Protein AF-A0A392MMA4-F1 (afdb_monomer_lite)

Secondary structure (DSSP, 8-state):
-GGGTT-STTT-GGGGGG-SSHHHHHHHHHS-HHHHHHHHHHHHHHHTT--SPP--SSS---SSS---SSSHHHHHHHHHH-TTT--THHHH---HHHHHHHHHHHHHHTT------HHHHHTT-HHHHHHHHHHHHHH---------HHHHHHHHHT---HHHHHHHHHHHHHHHHTT-SS--S-HHHHTTT-

Structure (mmCIF, N/CA/C/O backbone):
data_AF-A0A392MMA4-F1
#
_entry.id   AF-A0A392MMA4-F1
#
loop_
_atom_site.group_PDB
_atom_site.id
_atom_site.type_symbol
_atom_site.label_atom_id
_atom_site.label_alt_id
_atom_site.label_comp_id
_atom_site.label_asym_id
_atom_site.label_entity_id
_atom_site.label_seq_id
_atom_site.pdbx_PDB_ins_code
_atom_site.Cartn_x
_atom_site.Cartn_y
_atom_site.Cartn_z
_atom_site.occupancy
_atom_site.B_iso_or_equiv
_atom_site.auth_seq_id
_atom_site.auth_comp_id
_atom_site.auth_asym_id
_atom_site.auth_atom_id
_atom_site.pdbx_PDB_model_num
ATOM 1 N N . ILE A 1 1 ? -0.358 -12.329 -8.639 1.00 47.69 1 ILE A N 1
ATOM 2 C CA . ILE A 1 1 ? -1.658 -12.287 -7.923 1.00 47.69 1 ILE A CA 1
ATOM 3 C C . ILE A 1 1 ? -2.602 -11.418 -8.746 1.00 47.69 1 ILE A C 1
ATOM 5 O O . ILE A 1 1 ? -2.222 -10.300 -9.067 1.00 47.69 1 ILE A O 1
ATOM 9 N N . GLN A 1 2 ? -3.774 -11.929 -9.137 1.00 60.47 2 GLN A N 1
ATOM 10 C CA . GLN A 1 2 ? -4.718 -11.223 -10.022 1.00 60.47 2 GLN A CA 1
ATOM 11 C C . GLN A 1 2 ? -5.161 -9.859 -9.460 1.00 60.47 2 GLN A C 1
ATOM 13 O O . GLN A 1 2 ? -5.376 -8.941 -10.238 1.00 60.47 2 GLN A O 1
ATOM 18 N N . LEU A 1 3 ? -5.180 -9.695 -8.127 1.00 63.56 3 LEU A N 1
ATOM 19 C CA . LEU A 1 3 ? -5.559 -8.439 -7.467 1.00 63.56 3 LEU A CA 1
ATOM 20 C C . LEU A 1 3 ? -4.694 -7.224 -7.845 1.00 63.56 3 LEU A C 1
ATOM 22 O O . LEU A 1 3 ? -5.190 -6.104 -7.851 1.00 63.56 3 LEU A O 1
ATOM 26 N N . LEU A 1 4 ? -3.416 -7.431 -8.179 1.00 69.00 4 LEU A N 1
ATOM 27 C CA . LEU A 1 4 ? -2.498 -6.345 -8.545 1.00 69.00 4 LEU A CA 1
ATOM 28 C C . LEU A 1 4 ? -2.531 -6.016 -10.044 1.00 69.00 4 LEU A C 1
ATOM 30 O O . LEU A 1 4 ? -1.976 -5.008 -10.464 1.00 69.00 4 LEU A O 1
ATOM 34 N N . ALA A 1 5 ? -3.167 -6.859 -10.865 1.00 66.44 5 ALA A N 1
ATOM 35 C CA . ALA A 1 5 ? -3.203 -6.682 -12.318 1.00 66.44 5 ALA A CA 1
ATOM 36 C C . ALA A 1 5 ? -4.073 -5.493 -12.757 1.00 66.44 5 ALA A C 1
ATOM 38 O O . ALA A 1 5 ? -3.969 -5.038 -13.901 1.00 66.44 5 ALA A O 1
ATOM 39 N N . ASP A 1 6 ? -4.935 -5.016 -11.860 1.00 67.44 6 ASP A N 1
ATOM 40 C CA . ASP A 1 6 ? -5.814 -3.875 -12.092 1.00 67.44 6 ASP A CA 1
ATOM 41 C C . ASP A 1 6 ? -5.225 -2.559 -11.577 1.00 67.44 6 ASP A C 1
ATOM 43 O O . ASP A 1 6 ? -5.742 -1.493 -11.882 1.00 67.44 6 ASP A O 1
ATOM 47 N N . LEU A 1 7 ? -4.097 -2.618 -10.869 1.00 72.19 7 LEU A N 1
ATOM 48 C CA . LEU A 1 7 ? -3.490 -1.470 -10.216 1.00 72.19 7 LEU A CA 1
ATOM 49 C C . LEU A 1 7 ? -2.512 -0.763 -11.165 1.00 72.19 7 LEU A C 1
ATOM 51 O O . LEU A 1 7 ? -1.296 -0.920 -11.082 1.00 72.19 7 LEU A O 1
ATOM 55 N N . ASN A 1 8 ? -3.069 -0.038 -12.133 1.00 71.56 8 ASN A N 1
ATOM 56 C CA . ASN A 1 8 ? -2.343 0.819 -13.073 1.00 71.56 8 ASN A CA 1
ATOM 57 C C . ASN A 1 8 ? -3.248 1.953 -13.574 1.00 71.56 8 ASN A C 1
ATOM 59 O O . ASN A 1 8 ? -4.472 1.826 -13.542 1.00 71.56 8 ASN A O 1
ATOM 63 N N . LEU A 1 9 ? -2.654 3.031 -14.098 1.00 66.56 9 LEU A N 1
ATOM 64 C CA . LEU A 1 9 ? -3.410 4.193 -14.587 1.00 66.56 9 LEU A CA 1
ATOM 65 C C . LEU A 1 9 ? -4.413 3.854 -15.705 1.00 66.56 9 LEU A C 1
ATOM 67 O O . LEU A 1 9 ? -5.421 4.541 -15.832 1.00 66.56 9 LEU A O 1
ATOM 71 N N . LYS A 1 10 ? -4.175 2.793 -16.496 1.00 66.75 10 LYS A N 1
ATOM 72 C CA . LYS A 1 10 ? -5.083 2.389 -17.588 1.00 66.75 10 LYS A CA 1
ATOM 73 C C . LYS A 1 10 ? -6.418 1.858 -17.054 1.00 66.75 10 LYS A C 1
ATOM 75 O O . LYS A 1 10 ? -7.446 2.030 -17.699 1.00 66.75 10 LYS A O 1
ATOM 80 N N . LYS A 1 11 ? -6.407 1.184 -15.901 1.00 70.00 11 LYS A N 1
ATOM 81 C CA . LYS A 1 11 ? -7.598 0.567 -15.290 1.00 70.00 11 LYS A CA 1
ATOM 82 C C . LYS A 1 11 ? -8.146 1.349 -14.103 1.00 70.00 11 LYS A C 1
ATOM 84 O O . LYS A 1 11 ? -9.341 1.279 -13.840 1.00 70.00 11 LYS A O 1
ATOM 89 N N . THR A 1 12 ? -7.290 2.088 -13.408 1.00 71.50 12 THR A N 1
ATOM 90 C CA . THR A 1 12 ? -7.649 2.923 -12.261 1.00 71.50 12 THR A CA 1
ATOM 91 C C . THR A 1 12 ? -7.112 4.337 -12.488 1.00 71.50 12 THR A C 1
ATOM 93 O O . THR A 1 12 ? -6.079 4.706 -11.925 1.00 71.50 12 THR A O 1
ATOM 96 N N . PRO A 1 13 ? -7.783 5.146 -13.330 1.00 73.31 13 PRO A N 1
ATOM 97 C CA . PRO A 1 13 ? -7.340 6.506 -13.644 1.00 73.31 13 PRO A CA 1
ATOM 98 C C . PRO A 1 13 ? -7.329 7.422 -12.411 1.00 73.31 13 PRO A C 1
ATOM 100 O O . PRO A 1 13 ? -6.601 8.411 -12.387 1.00 73.31 13 PRO A O 1
ATOM 103 N N . GLU A 1 14 ? -8.068 7.070 -11.352 1.00 76.12 14 GLU A N 1
ATOM 104 C CA . GLU A 1 14 ? -8.089 7.819 -10.088 1.00 76.12 14 GLU A CA 1
ATOM 105 C C . GLU A 1 14 ? -6.712 7.900 -9.410 1.00 76.12 14 GLU A C 1
ATOM 107 O O . GLU A 1 14 ? -6.464 8.820 -8.632 1.00 76.12 14 GLU A O 1
ATOM 112 N N . LEU A 1 15 ? -5.794 6.982 -9.737 1.00 77.12 15 LEU A N 1
ATOM 113 C CA . LEU A 1 15 ? -4.409 6.994 -9.263 1.00 77.12 15 LEU A CA 1
ATOM 114 C C . LEU A 1 15 ? -3.653 8.283 -9.636 1.00 77.12 15 LEU A C 1
ATOM 116 O O . LEU A 1 15 ? -2.685 8.619 -8.958 1.00 77.12 15 LEU A O 1
ATOM 120 N N . LEU A 1 16 ? -4.102 9.038 -10.646 1.00 73.94 16 LEU A N 1
ATOM 121 C CA . LEU A 1 16 ? -3.555 10.363 -10.967 1.00 73.94 16 LEU A CA 1
ATOM 122 C C . LEU A 1 16 ? -3.710 11.366 -9.812 1.00 73.94 16 LEU A C 1
ATOM 124 O O . LEU A 1 16 ? -2.873 12.246 -9.664 1.00 73.94 16 LEU A O 1
ATOM 128 N N . GLY A 1 17 ? -4.712 11.196 -8.942 1.00 73.88 17 GLY A N 1
ATOM 129 C CA . GLY A 1 17 ? -4.878 12.026 -7.742 1.00 73.88 17 GLY A CA 1
ATOM 130 C C . GLY A 1 17 ? -3.786 11.825 -6.680 1.00 73.88 17 GLY A C 1
ATOM 131 O O . GLY A 1 17 ? -3.747 12.562 -5.698 1.00 73.88 17 GLY A O 1
ATOM 132 N N . LEU A 1 18 ? -2.903 10.834 -6.857 1.00 76.25 18 LEU A N 1
ATOM 133 C CA . LEU A 1 18 ? -1.730 10.611 -6.002 1.00 76.25 18 LEU A CA 1
ATOM 134 C C . LEU A 1 18 ? -0.529 11.483 -6.383 1.00 76.25 18 LEU A C 1
ATOM 136 O O . LEU A 1 18 ? 0.518 11.383 -5.738 1.00 76.25 18 LEU A O 1
ATOM 140 N N . VAL A 1 19 ? -0.641 12.255 -7.460 1.00 75.00 19 VAL A N 1
ATOM 141 C CA . VAL A 1 19 ? 0.468 12.955 -8.094 1.00 75.00 19 VAL A CA 1
ATOM 142 C C . VAL A 1 19 ? 0.184 14.455 -8.159 1.00 75.00 19 VAL A C 1
ATOM 144 O O . VAL A 1 19 ? -0.919 14.864 -8.510 1.00 75.00 19 VAL A O 1
ATOM 147 N N . GLU A 1 20 ? 1.190 15.266 -7.822 1.00 67.44 20 GLU A N 1
ATOM 148 C CA . GLU A 1 20 ? 1.105 16.732 -7.850 1.00 67.44 20 GLU A CA 1
ATOM 149 C C . GLU A 1 20 ? 1.598 17.316 -9.195 1.00 67.44 20 GLU A C 1
ATOM 151 O O . GLU A 1 20 ? 0.982 18.251 -9.705 1.00 67.44 20 GLU A O 1
ATOM 156 N N . ASP A 1 21 ? 2.624 16.715 -9.823 1.00 65.12 21 ASP A N 1
ATOM 157 C CA . ASP A 1 21 ? 3.283 17.227 -11.039 1.00 65.12 21 ASP A CA 1
ATOM 158 C C . ASP A 1 21 ? 3.405 16.193 -12.179 1.00 65.12 21 ASP A C 1
ATOM 160 O O . ASP A 1 21 ? 3.407 14.986 -11.966 1.00 65.12 21 ASP A O 1
ATOM 164 N N . ASP A 1 22 ? 3.601 16.652 -13.422 1.00 62.34 22 ASP A N 1
ATOM 165 C CA . ASP A 1 22 ? 3.640 15.772 -14.608 1.00 62.34 22 ASP A CA 1
ATOM 166 C C . ASP A 1 22 ? 4.813 14.762 -14.590 1.00 62.34 22 ASP A C 1
ATOM 168 O O . ASP A 1 22 ? 4.684 13.647 -15.094 1.00 62.34 22 ASP A O 1
ATOM 172 N N . LYS A 1 23 ? 5.941 15.102 -13.950 1.00 63.25 23 LYS A N 1
ATOM 173 C CA . LYS A 1 23 ? 7.087 14.181 -13.778 1.00 63.25 23 LYS A CA 1
ATOM 174 C C . LYS A 1 23 ? 6.767 13.000 -12.863 1.00 63.25 23 LYS A C 1
ATOM 176 O O . LYS A 1 23 ? 7.226 11.885 -13.094 1.00 63.25 23 LYS A O 1
ATOM 181 N N . ASP A 1 24 ? 5.948 13.241 -11.850 1.00 71.00 24 ASP A N 1
ATOM 182 C CA . ASP A 1 24 ? 5.535 12.230 -10.883 1.00 71.00 24 ASP A CA 1
ATOM 183 C C . ASP A 1 24 ? 4.521 11.247 -11.499 1.00 71.00 24 ASP A C 1
ATOM 185 O O . ASP A 1 24 ? 4.320 10.152 -10.962 1.00 71.00 24 ASP A O 1
ATOM 189 N N . VAL A 1 25 ? 3.887 11.617 -12.624 1.00 69.38 25 VAL A N 1
ATOM 190 C CA . VAL A 1 25 ? 2.989 10.742 -13.393 1.00 69.38 25 VAL A CA 1
ATOM 191 C C . VAL A 1 25 ? 3.800 9.721 -14.186 1.00 69.38 25 VAL A C 1
ATOM 193 O O . VAL A 1 25 ? 3.478 8.535 -14.147 1.00 69.38 25 VAL A O 1
ATOM 196 N N . GLU A 1 26 ? 4.869 10.150 -14.866 1.00 68.69 26 GLU A N 1
ATOM 197 C CA . GLU A 1 26 ? 5.781 9.239 -15.578 1.00 68.69 26 GLU A CA 1
ATOM 198 C C . GLU A 1 26 ? 6.429 8.238 -14.613 1.00 68.69 26 GLU A C 1
ATOM 200 O O . GLU A 1 26 ? 6.487 7.038 -14.897 1.00 68.69 26 GLU A O 1
ATOM 205 N N . GLU A 1 27 ? 6.831 8.707 -13.428 1.00 74.69 27 GLU A N 1
ATOM 206 C CA . GLU A 1 27 ? 7.308 7.833 -12.357 1.00 74.69 27 GLU A CA 1
ATOM 207 C C . GLU A 1 27 ? 6.214 6.846 -11.922 1.00 74.69 27 GLU A C 1
ATOM 209 O O . GLU A 1 27 ? 6.456 5.646 -11.844 1.00 74.69 27 GLU A O 1
ATOM 214 N N . LEU A 1 28 ? 4.976 7.305 -11.706 1.00 75.94 28 LEU A N 1
ATOM 215 C CA . LEU A 1 28 ? 3.871 6.428 -11.302 1.00 75.94 28 LEU A CA 1
ATOM 216 C C . LEU A 1 28 ? 3.591 5.305 -12.317 1.00 75.94 28 LEU A C 1
ATOM 218 O O . LEU A 1 28 ? 3.216 4.206 -11.910 1.00 75.94 28 LEU A O 1
ATOM 222 N N . ILE A 1 29 ? 3.769 5.564 -13.617 1.00 71.06 29 ILE A N 1
ATOM 223 C CA . ILE A 1 29 ? 3.556 4.579 -14.692 1.00 71.06 29 ILE A CA 1
ATOM 224 C C . ILE A 1 29 ? 4.647 3.506 -14.708 1.00 71.06 29 ILE A C 1
ATOM 226 O O . ILE A 1 29 ? 4.358 2.353 -15.033 1.00 71.06 29 ILE A O 1
ATOM 230 N N . SER A 1 30 ? 5.891 3.869 -14.396 1.00 75.38 30 SER A N 1
ATOM 231 C CA . SER A 1 30 ? 7.015 2.925 -14.383 1.00 75.38 30 SER A CA 1
ATOM 232 C C . SER A 1 30 ? 7.082 2.095 -13.097 1.00 75.38 30 SER A C 1
ATOM 234 O O . SER A 1 30 ? 7.725 1.041 -13.072 1.00 75.38 30 SER A O 1
ATOM 236 N N . LEU A 1 31 ? 6.384 2.518 -12.036 1.00 79.06 31 LEU A N 1
ATOM 237 C CA . LEU A 1 31 ? 6.374 1.810 -10.763 1.00 79.06 31 LEU A CA 1
ATOM 238 C C . LEU A 1 31 ? 5.687 0.430 -10.846 1.00 79.06 31 LEU A C 1
ATOM 240 O O . LEU A 1 31 ? 4.576 0.296 -11.367 1.00 79.06 31 LEU A O 1
ATOM 244 N N . PRO A 1 32 ? 6.288 -0.601 -10.225 1.00 81.00 32 PRO A N 1
ATOM 245 C CA . PRO A 1 32 ? 5.627 -1.876 -9.979 1.00 81.00 32 PRO A CA 1
ATOM 246 C C . PRO A 1 32 ? 4.316 -1.726 -9.179 1.00 81.00 32 PRO A C 1
ATOM 248 O O . PRO A 1 32 ? 4.216 -0.837 -8.325 1.00 81.00 32 PRO A O 1
ATOM 251 N N . PRO A 1 33 ? 3.322 -2.620 -9.360 1.00 80.94 33 PRO A N 1
ATOM 252 C CA . PRO A 1 33 ? 2.023 -2.516 -8.686 1.00 80.94 33 PRO A CA 1
ATOM 253 C C . PRO A 1 33 ? 2.088 -2.451 -7.152 1.00 80.94 33 PRO A C 1
ATOM 255 O O . PRO A 1 33 ? 1.298 -1.752 -6.521 1.00 80.94 33 PRO A O 1
ATOM 258 N N . ASP A 1 34 ? 3.033 -3.151 -6.525 1.00 80.62 34 ASP A N 1
ATOM 259 C CA . ASP A 1 34 ? 3.261 -3.072 -5.080 1.00 80.62 34 ASP A CA 1
ATOM 260 C C . ASP A 1 34 ? 3.739 -1.674 -4.658 1.00 80.62 34 ASP A C 1
ATOM 262 O O . ASP A 1 34 ? 3.297 -1.152 -3.637 1.00 80.62 34 ASP A O 1
ATOM 266 N N . LYS A 1 35 ? 4.581 -1.019 -5.464 1.00 82.94 35 LYS A N 1
ATOM 267 C CA . LYS A 1 35 ? 5.074 0.340 -5.196 1.00 82.94 35 LYS A CA 1
ATOM 268 C C . LYS A 1 35 ? 3.994 1.395 -5.390 1.00 82.94 35 LYS A C 1
ATOM 270 O O . LYS A 1 35 ? 3.901 2.316 -4.578 1.00 82.94 35 LYS A O 1
ATOM 275 N N . VAL A 1 36 ? 3.137 1.235 -6.394 1.00 84.44 36 VAL A N 1
ATOM 276 C CA . VAL A 1 36 ? 1.969 2.109 -6.576 1.00 84.44 36 VAL A CA 1
ATOM 277 C C . VAL A 1 36 ? 1.021 1.988 -5.378 1.00 84.44 36 VAL A C 1
ATOM 279 O O . VAL A 1 36 ? 0.573 3.000 -4.838 1.00 84.44 36 VAL A O 1
ATOM 282 N N . LEU A 1 37 ? 0.788 0.769 -4.882 1.00 84.38 37 LEU A N 1
ATOM 283 C CA . LEU A 1 37 ? -0.028 0.538 -3.690 1.00 84.38 37 LEU A CA 1
ATOM 284 C C . LEU A 1 37 ? 0.598 1.149 -2.420 1.00 84.38 37 LEU A C 1
ATOM 286 O O . LEU A 1 37 ? -0.122 1.704 -1.590 1.00 84.38 37 LEU A O 1
ATOM 290 N N . LEU A 1 38 ? 1.930 1.117 -2.281 1.00 84.56 38 LEU A N 1
ATOM 291 C CA . LEU A 1 38 ? 2.639 1.824 -1.204 1.00 84.56 38 LEU A CA 1
ATOM 292 C C . LEU A 1 38 ? 2.450 3.345 -1.305 1.00 84.56 38 LEU A C 1
ATOM 294 O O . LEU A 1 38 ? 2.206 3.994 -0.286 1.00 84.56 38 LEU A O 1
ATOM 298 N N . LYS A 1 39 ? 2.540 3.929 -2.508 1.00 84.44 39 LYS A N 1
ATOM 299 C CA . LYS A 1 39 ? 2.320 5.372 -2.726 1.00 84.44 39 LYS A CA 1
ATOM 300 C C . LYS A 1 39 ? 0.885 5.764 -2.355 1.00 84.44 39 LYS A C 1
ATOM 302 O O . LYS A 1 39 ? 0.692 6.723 -1.610 1.00 84.44 39 LYS A O 1
ATOM 307 N N . TRP A 1 40 ? -0.097 4.958 -2.760 1.00 87.69 40 TRP A N 1
ATOM 308 C CA . TRP A 1 40 ? -1.501 5.121 -2.372 1.00 87.69 40 TRP A CA 1
ATOM 309 C C . TRP A 1 40 ? -1.722 5.050 -0.855 1.00 87.69 40 TRP A C 1
ATOM 311 O O . TRP A 1 40 ? -2.372 5.922 -0.277 1.00 87.69 40 TRP A O 1
ATOM 321 N N . MET A 1 41 ? -1.162 4.039 -0.189 1.00 86.06 41 MET A N 1
ATOM 322 C CA . MET A 1 41 ? -1.316 3.876 1.257 1.00 86.06 41 MET A CA 1
ATOM 323 C C . MET A 1 41 ? -0.728 5.077 2.006 1.00 86.06 41 MET A C 1
ATOM 325 O O . MET A 1 41 ? -1.382 5.643 2.880 1.00 86.06 41 MET A O 1
ATOM 329 N N . ASN A 1 42 ? 0.474 5.521 1.627 1.00 84.88 42 ASN A N 1
ATOM 330 C CA . ASN A 1 42 ? 1.117 6.689 2.233 1.00 84.88 42 ASN A CA 1
ATOM 331 C C . ASN A 1 42 ? 0.341 7.992 2.011 1.00 84.88 42 ASN A C 1
ATOM 333 O O . ASN A 1 42 ? 0.320 8.833 2.908 1.00 84.88 42 ASN A O 1
ATOM 337 N N . TYR A 1 43 ? -0.305 8.162 0.856 1.00 86.38 43 TYR A N 1
ATOM 338 C CA . TYR A 1 43 ? -1.142 9.330 0.579 1.00 86.38 43 TYR A CA 1
ATOM 339 C C . TYR A 1 43 ? -2.260 9.482 1.623 1.00 86.38 43 TYR A C 1
ATOM 341 O O . TYR A 1 43 ? -2.408 10.543 2.236 1.00 86.38 43 TYR A O 1
ATOM 349 N N . HIS A 1 44 ? -2.995 8.400 1.899 1.00 84.25 44 HIS A N 1
ATOM 350 C CA . HIS A 1 44 ? -4.071 8.415 2.897 1.00 84.25 44 HIS A CA 1
ATOM 351 C C . HIS A 1 44 ? -3.553 8.501 4.329 1.00 84.25 44 HIS A C 1
ATOM 353 O O . HIS A 1 44 ? -4.128 9.220 5.142 1.00 84.25 44 HIS A O 1
ATOM 359 N N . LEU A 1 45 ? -2.441 7.833 4.635 1.00 83.62 45 LEU A N 1
ATOM 360 C CA . LEU A 1 45 ? -1.802 7.918 5.949 1.00 83.62 45 LEU A CA 1
ATOM 361 C C . LEU A 1 45 ? -1.351 9.344 6.279 1.00 83.62 45 LEU A C 1
ATOM 363 O O . LEU A 1 45 ? -1.653 9.844 7.362 1.00 83.62 45 LEU A O 1
ATOM 367 N N . LYS A 1 46 ? -0.717 10.038 5.327 1.00 84.19 46 LYS A N 1
ATOM 368 C CA . LYS A 1 46 ? -0.322 11.444 5.481 1.00 84.19 46 LYS A CA 1
ATOM 369 C C . LYS A 1 46 ? -1.542 12.337 5.719 1.00 84.19 46 LYS A C 1
ATOM 371 O O . LYS A 1 46 ? -1.511 13.196 6.597 1.00 84.19 46 LYS A O 1
ATOM 376 N N . LYS A 1 47 ? -2.641 12.101 4.992 1.00 82.12 47 LYS A N 1
ATOM 377 C CA . LYS A 1 47 ? -3.916 12.815 5.180 1.00 82.12 47 LYS A CA 1
ATOM 378 C C . LYS A 1 47 ? -4.549 12.544 6.552 1.00 82.12 47 LYS A C 1
ATOM 380 O O . LYS A 1 47 ? -5.186 13.433 7.109 1.00 82.12 47 LYS A O 1
ATOM 385 N N . ALA A 1 48 ? -4.346 11.350 7.103 1.00 80.50 48 ALA A N 1
ATOM 386 C CA . ALA A 1 48 ? -4.802 10.956 8.435 1.00 80.50 48 ALA A CA 1
ATOM 387 C C . ALA A 1 48 ? -3.902 11.461 9.580 1.00 80.50 48 ALA A C 1
ATOM 389 O O . ALA A 1 48 ? -4.190 11.184 10.742 1.00 80.50 48 ALA A O 1
ATOM 390 N N . GLY A 1 49 ? -2.815 12.182 9.271 1.00 78.19 49 GLY A N 1
ATOM 391 C CA . GLY A 1 49 ? -1.861 12.682 10.265 1.00 78.19 49 GLY A CA 1
ATOM 392 C C . GLY A 1 49 ? -0.855 11.636 10.751 1.00 78.19 49 GLY A C 1
ATOM 393 O O . GLY A 1 49 ? -0.238 11.825 11.795 1.00 78.19 49 GLY A O 1
ATOM 394 N N . TYR A 1 50 ? -0.678 10.533 10.020 1.00 78.19 50 TYR A N 1
ATOM 395 C CA . TYR A 1 50 ? 0.327 9.526 10.345 1.00 78.19 50 TYR A CA 1
ATOM 396 C C . TYR A 1 50 ? 1.720 10.013 9.920 1.00 78.19 50 TYR A C 1
ATOM 398 O O . TYR A 1 50 ? 1.980 10.238 8.739 1.00 78.19 50 TYR A O 1
ATOM 406 N N . GLU A 1 51 ? 2.621 10.183 10.888 1.00 72.94 51 GLU A N 1
ATOM 407 C CA . GLU A 1 51 ? 3.947 10.778 10.658 1.00 72.94 51 GLU A CA 1
ATOM 408 C C . GLU A 1 51 ? 4.958 9.810 10.020 1.00 72.94 51 GLU A C 1
ATOM 410 O O . GLU A 1 51 ? 5.958 10.242 9.447 1.00 72.94 51 GLU A O 1
ATOM 415 N N . LYS A 1 52 ? 4.727 8.494 10.121 1.00 75.88 52 LYS A N 1
ATOM 416 C CA . LYS A 1 52 ? 5.672 7.477 9.637 1.00 75.88 52 LYS A CA 1
ATOM 417 C C . LYS A 1 52 ? 5.379 7.108 8.185 1.00 75.88 52 LYS A C 1
ATOM 419 O O . LYS A 1 52 ? 4.228 6.960 7.787 1.00 75.88 52 LYS A O 1
ATOM 424 N N . GLN A 1 53 ? 6.435 6.873 7.410 1.00 73.62 53 GLN A N 1
ATOM 425 C CA . GLN A 1 53 ? 6.308 6.435 6.024 1.00 73.62 53 GLN A CA 1
ATOM 426 C C . GLN A 1 53 ? 6.377 4.910 5.900 1.00 73.62 53 GLN A C 1
ATOM 428 O O . GLN A 1 53 ? 7.272 4.250 6.432 1.00 73.62 53 GLN A O 1
ATOM 433 N N . VAL A 1 54 ? 5.446 4.363 5.129 1.00 74.25 54 VAL A N 1
ATOM 434 C CA . VAL A 1 54 ? 5.368 2.958 4.738 1.00 74.25 54 VAL A CA 1
ATOM 435 C C . VAL A 1 54 ? 6.274 2.698 3.536 1.00 74.25 54 VAL A C 1
ATOM 437 O O . VAL A 1 54 ? 6.041 3.240 2.459 1.00 74.25 54 VAL A O 1
ATOM 440 N N . THR A 1 55 ? 7.298 1.854 3.681 1.00 76.81 55 THR A N 1
ATOM 441 C CA . THR A 1 55 ? 8.269 1.589 2.595 1.00 76.81 55 THR A CA 1
ATOM 442 C C . THR A 1 55 ? 8.188 0.177 2.012 1.00 76.81 55 THR A C 1
ATOM 444 O O . THR A 1 55 ? 8.726 -0.076 0.930 1.00 76.81 55 THR A O 1
ATOM 447 N N . ASN A 1 56 ? 7.519 -0.751 2.701 1.00 72.88 56 ASN A N 1
ATOM 448 C CA . ASN A 1 56 ? 7.355 -2.143 2.284 1.00 72.88 56 ASN A CA 1
ATOM 449 C C . ASN A 1 56 ? 6.178 -2.814 3.023 1.00 72.88 56 ASN A C 1
ATOM 451 O O . ASN A 1 56 ? 5.680 -2.279 4.008 1.00 72.88 56 ASN A O 1
ATOM 455 N N . PHE A 1 57 ? 5.753 -3.989 2.545 1.00 69.94 57 PHE A N 1
ATOM 456 C CA . PHE A 1 57 ? 4.682 -4.798 3.155 1.00 69.94 57 PHE A CA 1
ATOM 457 C C . PHE A 1 57 ? 5.204 -5.950 4.030 1.00 69.94 57 PHE A C 1
ATOM 459 O O . PHE A 1 57 ? 4.433 -6.818 4.435 1.00 69.94 57 PHE A O 1
ATOM 466 N N . SER A 1 58 ? 6.512 -5.992 4.288 1.00 65.56 58 SER A N 1
ATOM 467 C CA . SER A 1 58 ? 7.212 -7.088 4.964 1.00 65.56 58 SER A CA 1
ATOM 468 C C . SER A 1 58 ? 7.688 -6.711 6.366 1.00 65.56 58 SER A C 1
ATOM 470 O O . SER A 1 58 ? 7.797 -5.540 6.714 1.00 65.56 58 SER A O 1
ATOM 472 N N . SER A 1 59 ? 8.075 -7.708 7.160 1.00 52.94 59 SER A N 1
ATOM 473 C CA . SER A 1 59 ? 8.802 -7.494 8.417 1.00 52.94 59 SER A CA 1
ATOM 474 C C . SER A 1 59 ? 10.263 -7.049 8.239 1.00 52.94 59 SER A C 1
ATOM 476 O O . SER A 1 59 ? 10.959 -6.872 9.237 1.00 52.94 59 SER A O 1
ATOM 478 N N . ASP A 1 60 ? 10.768 -6.920 7.005 1.00 39.12 60 ASP A N 1
ATOM 479 C CA . ASP A 1 60 ? 12.212 -6.841 6.715 1.00 39.12 60 ASP A CA 1
ATOM 480 C C . ASP A 1 60 ? 12.876 -5.507 7.109 1.00 39.12 60 ASP A C 1
ATOM 482 O O . ASP A 1 60 ? 14.077 -5.314 6.940 1.00 39.12 60 ASP A O 1
ATOM 486 N N . VAL A 1 61 ? 12.127 -4.612 7.761 1.00 38.59 61 VAL A N 1
ATOM 487 C CA . VAL A 1 61 ? 12.665 -3.479 8.529 1.00 38.59 61 VAL A CA 1
ATOM 488 C C . VAL A 1 61 ? 12.519 -3.764 10.027 1.00 38.59 61 VAL A C 1
ATOM 490 O O . VAL A 1 61 ? 11.963 -2.985 10.790 1.00 38.59 61 VAL A O 1
ATOM 493 N N . LYS A 1 62 ? 13.080 -4.889 10.488 1.00 35.31 62 LYS A N 1
ATOM 494 C CA . LYS A 1 62 ? 13.446 -5.078 11.909 1.00 35.31 62 LYS A CA 1
ATOM 495 C C . LYS A 1 62 ? 14.712 -4.306 12.302 1.00 35.31 62 LYS A C 1
ATOM 497 O O . LYS A 1 62 ? 15.240 -4.483 13.398 1.00 35.31 62 LYS A O 1
ATOM 502 N N . VAL A 1 63 ? 15.208 -3.427 11.432 1.00 35.53 63 VAL A N 1
ATOM 503 C CA . VAL A 1 63 ? 16.355 -2.569 11.715 1.00 35.53 63 VAL A CA 1
ATOM 504 C C . VAL A 1 63 ? 15.841 -1.184 12.097 1.00 35.53 63 VAL A C 1
ATOM 506 O O . VAL A 1 63 ? 15.589 -0.346 11.241 1.00 35.53 63 VAL A O 1
ATOM 509 N N . ARG A 1 64 ? 15.747 -0.983 13.417 1.00 35.72 64 ARG A N 1
ATOM 510 C CA . ARG A 1 64 ? 15.521 0.280 14.145 1.00 35.72 64 ARG A CA 1
ATOM 511 C C . ARG A 1 64 ? 14.082 0.819 14.147 1.00 35.72 64 ARG A C 1
ATOM 513 O O . ARG A 1 64 ? 13.656 1.518 13.245 1.00 35.72 64 ARG A O 1
ATOM 520 N N . GLU A 1 65 ? 13.385 0.531 15.250 1.00 36.38 65 GLU A N 1
ATOM 521 C CA . GLU A 1 65 ? 12.339 1.364 15.889 1.00 36.38 65 GLU A CA 1
ATOM 522 C C . GLU A 1 65 ? 11.090 1.784 15.090 1.00 36.38 65 GLU A C 1
ATOM 524 O O . GLU A 1 65 ? 10.292 2.580 15.584 1.00 36.38 65 GLU A O 1
ATOM 529 N N . ILE A 1 66 ? 10.834 1.234 13.904 1.00 39.50 66 ILE A N 1
ATOM 530 C CA . ILE A 1 66 ? 9.659 1.624 13.113 1.00 39.50 66 ILE A CA 1
ATOM 531 C C . ILE A 1 66 ? 8.569 0.552 13.241 1.00 39.50 66 ILE A C 1
ATOM 533 O O . ILE A 1 66 ? 8.629 -0.514 12.636 1.00 39.50 66 ILE A O 1
ATOM 537 N N . LEU A 1 67 ? 7.584 0.875 14.087 1.00 43.50 67 LEU A N 1
ATOM 538 C CA . LEU A 1 67 ? 6.352 0.150 14.446 1.00 43.50 67 LEU A CA 1
ATOM 539 C C . LEU A 1 67 ? 5.440 -0.146 13.237 1.00 43.50 67 LEU A C 1
ATOM 541 O O . LEU A 1 67 ? 4.322 0.358 13.141 1.00 43.50 67 LEU A O 1
ATOM 545 N N . PHE A 1 68 ? 5.920 -0.943 12.288 1.00 48.38 68 PHE A N 1
ATOM 546 C CA . PHE A 1 68 ? 5.156 -1.302 11.097 1.00 48.38 68 PHE A CA 1
ATOM 547 C C . PHE A 1 68 ? 4.109 -2.403 11.351 1.00 48.38 68 PHE A C 1
ATOM 549 O O . PHE A 1 68 ? 3.185 -2.578 10.565 1.00 48.38 68 PHE A O 1
ATOM 556 N N . LEU A 1 69 ? 4.230 -3.144 12.457 1.00 53.56 69 LEU A N 1
ATOM 557 C CA . LEU A 1 69 ? 3.566 -4.444 12.621 1.00 53.56 69 LEU A CA 1
ATOM 558 C C . LEU A 1 69 ? 2.436 -4.472 13.650 1.00 53.56 69 LEU A C 1
ATOM 560 O O . LEU A 1 69 ? 1.822 -5.513 13.857 1.00 53.56 69 LEU A O 1
ATOM 564 N N . ASP A 1 70 ? 2.093 -3.333 14.246 1.00 58.47 70 ASP A N 1
ATOM 565 C CA . ASP A 1 70 ? 1.110 -3.333 15.329 1.00 58.47 70 ASP A CA 1
ATOM 566 C C . ASP A 1 70 ? -0.324 -3.073 14.849 1.00 58.47 70 ASP A C 1
ATOM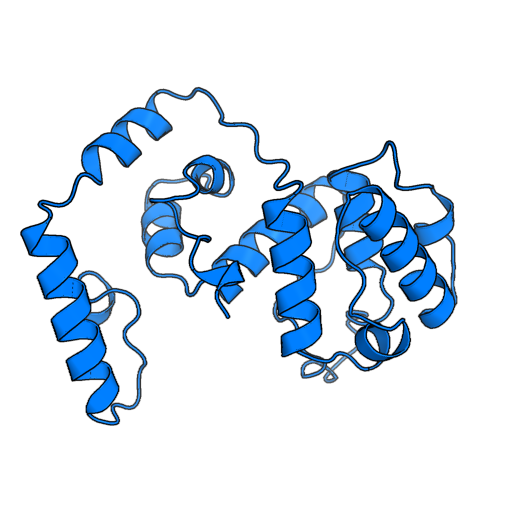 568 O O . ASP A 1 70 ? -1.188 -2.715 15.644 1.00 58.47 70 ASP A O 1
ATOM 572 N N . GLY A 1 71 ? -0.592 -3.137 13.542 1.00 64.75 71 GLY A N 1
ATOM 573 C CA . GLY A 1 71 ? -1.898 -2.772 12.981 1.00 64.75 71 GLY A CA 1
ATOM 574 C C . GLY A 1 71 ? -2.223 -1.272 13.040 1.00 64.75 71 GLY A C 1
ATOM 575 O O . GLY A 1 71 ? -3.312 -0.873 12.642 1.00 64.75 71 GLY A O 1
ATOM 576 N N . GLU A 1 72 ? -1.291 -0.427 13.503 1.00 77.19 72 GLU A N 1
ATOM 577 C CA . GLU A 1 72 ? -1.482 1.026 13.631 1.00 77.19 72 GLU A CA 1
ATOM 578 C C . GLU A 1 72 ? -1.731 1.670 12.261 1.00 77.19 72 GLU A C 1
ATOM 580 O O . GLU A 1 72 ? -2.742 2.337 12.064 1.00 77.19 72 GLU A O 1
ATOM 585 N N . ALA A 1 73 ? -0.864 1.397 11.280 1.00 79.31 73 ALA A N 1
ATOM 586 C CA . ALA A 1 73 ? -1.019 1.922 9.925 1.00 79.31 73 ALA A CA 1
ATOM 587 C C . ALA A 1 73 ? -2.348 1.481 9.282 1.00 79.31 73 ALA A C 1
ATOM 589 O O . ALA A 1 73 ? -3.010 2.278 8.625 1.00 79.31 73 ALA A O 1
ATOM 590 N N . TYR A 1 74 ? -2.792 0.242 9.518 1.00 82.25 74 TYR A N 1
ATOM 591 C CA . TYR A 1 74 ? -4.096 -0.212 9.033 1.00 82.25 74 TYR A CA 1
ATOM 592 C C . TYR A 1 74 ? -5.261 0.512 9.712 1.00 82.25 74 TYR A C 1
ATOM 594 O O . TYR A 1 74 ? -6.216 0.879 9.034 1.00 82.25 74 TYR A O 1
ATOM 602 N N . ALA A 1 75 ? -5.178 0.767 11.019 1.00 83.19 75 ALA A N 1
ATOM 603 C CA . ALA A 1 75 ? -6.197 1.523 11.740 1.00 83.19 75 ALA A CA 1
ATOM 604 C C . ALA A 1 75 ? -6.302 2.972 11.227 1.00 83.19 75 ALA A C 1
ATOM 606 O O . ALA A 1 75 ? -7.411 3.454 10.988 1.00 83.19 75 ALA A O 1
ATOM 607 N N . TYR A 1 76 ? -5.170 3.645 10.976 1.00 83.88 76 TYR A N 1
ATOM 608 C CA . TYR A 1 76 ? -5.156 4.976 10.351 1.00 83.88 76 TYR A CA 1
ATOM 609 C C . TYR A 1 76 ? -5.714 4.946 8.926 1.00 83.88 76 TYR A C 1
ATOM 611 O O . TYR A 1 76 ? -6.541 5.787 8.577 1.00 83.88 76 TYR A O 1
ATOM 619 N N . LEU A 1 77 ? -5.317 3.961 8.115 1.00 84.62 77 LEU A N 1
ATOM 620 C CA . LEU A 1 77 ? -5.813 3.800 6.748 1.00 84.62 77 LEU A CA 1
ATOM 621 C C . LEU A 1 77 ? -7.336 3.603 6.727 1.00 84.62 77 LEU A C 1
ATOM 623 O O . LEU A 1 77 ? -8.039 4.305 6.005 1.00 84.62 77 LEU A O 1
ATOM 627 N N . LEU A 1 78 ? -7.865 2.701 7.555 1.00 84.44 78 LEU A N 1
ATOM 628 C CA . LEU A 1 78 ? -9.307 2.469 7.663 1.00 84.44 78 LEU A CA 1
ATOM 629 C C . LEU A 1 78 ? -10.040 3.689 8.230 1.00 84.44 78 LEU A C 1
ATOM 631 O O . LEU A 1 78 ? -11.134 3.999 7.772 1.00 84.44 78 LEU A O 1
ATOM 635 N N . SER A 1 79 ? -9.438 4.425 9.170 1.00 85.75 79 SER A N 1
ATOM 636 C CA . SER A 1 79 ? -9.995 5.692 9.663 1.00 85.75 79 SER A CA 1
ATOM 637 C C . SER A 1 79 ? -10.052 6.777 8.588 1.00 85.75 79 SER A C 1
ATOM 639 O O . SER A 1 79 ? -10.964 7.601 8.619 1.00 85.75 79 SER A O 1
ATOM 641 N N . ALA A 1 80 ? -9.101 6.795 7.653 1.00 84.56 80 ALA A N 1
ATOM 642 C CA . ALA A 1 80 ? -9.084 7.741 6.541 1.00 84.56 80 ALA A CA 1
ATOM 643 C C . ALA A 1 80 ? -10.110 7.382 5.458 1.00 84.56 80 ALA A C 1
ATOM 645 O O . ALA A 1 80 ? -10.764 8.264 4.904 1.00 84.56 80 ALA A O 1
ATOM 646 N N . LEU A 1 81 ? -10.236 6.088 5.152 1.00 84.31 81 LEU A N 1
ATOM 647 C CA . LEU A 1 81 ? -11.063 5.583 4.054 1.00 84.31 81 LEU A CA 1
ATOM 648 C C . LEU A 1 81 ? -12.529 5.378 4.439 1.00 84.31 81 LEU A C 1
ATOM 650 O O . LEU A 1 81 ? -13.412 5.525 3.593 1.00 84.31 81 LEU A O 1
ATOM 654 N N . ALA A 1 82 ? -12.778 4.985 5.686 1.00 82.75 82 ALA A N 1
ATOM 655 C CA . ALA A 1 82 ? -14.100 4.627 6.170 1.00 82.75 82 ALA A CA 1
ATOM 656 C C . ALA A 1 82 ? -14.258 4.960 7.670 1.00 82.75 82 ALA A C 1
ATOM 658 O O . ALA A 1 82 ? -14.345 4.060 8.518 1.00 82.75 82 ALA A O 1
ATOM 659 N N . PRO A 1 83 ? -14.305 6.257 8.031 1.00 80.25 83 PRO A N 1
ATOM 660 C CA . PRO A 1 83 ? -14.533 6.686 9.412 1.00 80.25 83 PRO A CA 1
ATOM 661 C C . PRO A 1 83 ? -15.867 6.173 9.985 1.00 80.25 83 PRO A C 1
ATOM 663 O O . PRO A 1 83 ? -16.027 6.113 11.200 1.00 80.25 83 PRO A O 1
ATOM 666 N N . GLU A 1 84 ? -16.819 5.764 9.139 1.00 80.50 84 GLU A N 1
ATOM 667 C CA . GLU A 1 84 ? -18.094 5.170 9.548 1.00 80.50 84 GLU A CA 1
ATOM 668 C C . GLU A 1 84 ? -17.956 3.776 10.183 1.00 80.50 84 GLU A C 1
ATOM 670 O O . GLU A 1 84 ? -18.760 3.409 11.042 1.00 80.50 84 GLU A O 1
ATOM 675 N N . VAL A 1 85 ? -16.944 2.995 9.784 1.00 75.50 85 VAL A N 1
ATOM 676 C CA . VAL A 1 85 ? -16.662 1.668 10.367 1.00 75.50 85 VAL A CA 1
ATOM 677 C C . VAL A 1 85 ? -15.496 1.708 11.350 1.00 75.50 85 VAL A C 1
ATOM 679 O O . VAL A 1 85 ? -15.415 0.854 12.240 1.00 75.50 85 VAL A O 1
ATOM 682 N N . SER A 1 86 ? -14.603 2.688 11.197 1.00 66.75 86 SER A N 1
ATOM 683 C CA . SER A 1 86 ? -13.400 2.826 12.004 1.00 66.75 86 SER A CA 1
ATOM 684 C C . SER A 1 86 ? -13.714 3.541 13.320 1.00 66.75 86 SER A C 1
ATOM 686 O O . SER A 1 86 ? -13.796 4.762 13.401 1.00 66.75 86 SER A O 1
ATOM 688 N N . GLY A 1 87 ? -13.946 2.765 14.379 1.00 62.72 87 GLY A N 1
ATOM 689 C CA . GLY A 1 87 ? -14.122 3.309 15.726 1.00 62.72 87 GLY A CA 1
ATOM 690 C C . GLY A 1 87 ? -12.792 3.788 16.337 1.00 62.72 87 GLY A C 1
ATOM 691 O O . GLY A 1 87 ? -11.758 3.156 16.099 1.00 62.72 87 GLY A O 1
ATOM 692 N N . PRO A 1 88 ? -12.798 4.823 17.207 1.00 62.31 88 PRO A N 1
ATOM 693 C CA . PRO A 1 88 ? -11.589 5.352 17.864 1.00 62.31 88 PRO A CA 1
ATOM 694 C C . PRO A 1 88 ? -10.857 4.315 18.730 1.00 62.31 88 PRO A C 1
ATOM 696 O O . PRO A 1 88 ? -9.692 4.490 19.082 1.00 62.31 88 PRO A O 1
ATOM 699 N N . SER A 1 89 ? -11.529 3.212 19.058 1.00 64.69 89 SER A N 1
ATOM 700 C CA . SER A 1 89 ? -10.994 2.127 19.867 1.00 64.69 89 SER A CA 1
ATOM 701 C C . SER A 1 89 ? -9.761 1.462 19.242 1.00 64.69 89 SER A C 1
ATOM 703 O O . SER A 1 89 ? -8.835 1.163 19.981 1.00 64.69 89 SER A O 1
ATOM 705 N N . ALA A 1 90 ? -9.680 1.297 17.913 1.00 67.25 90 ALA A N 1
ATOM 706 C CA . ALA A 1 90 ? -8.534 0.614 17.289 1.00 67.25 90 ALA A CA 1
ATOM 707 C C . ALA A 1 90 ? -7.216 1.403 17.433 1.00 67.25 90 ALA A C 1
ATOM 709 O O . ALA A 1 90 ? -6.158 0.811 17.626 1.00 67.25 90 ALA A O 1
ATOM 710 N N . LEU A 1 91 ? -7.281 2.739 17.401 1.00 70.56 91 LEU A N 1
ATOM 711 C CA . LEU A 1 91 ? -6.120 3.615 17.606 1.00 70.56 91 LEU A CA 1
ATOM 712 C C . LEU A 1 91 ? -5.704 3.705 19.084 1.00 70.56 91 LEU A C 1
ATOM 714 O O . LEU A 1 91 ? -4.538 3.947 19.385 1.00 70.56 91 LEU A O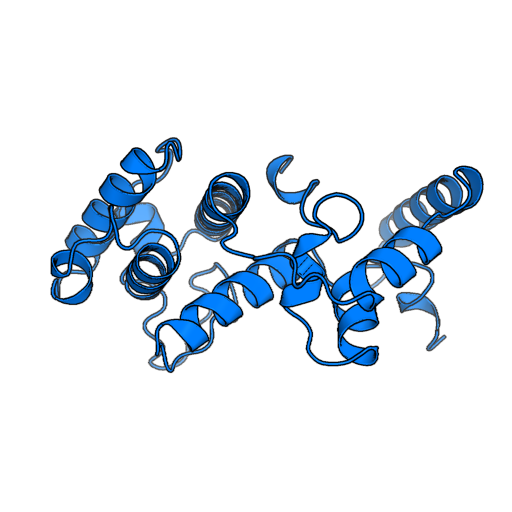 1
ATOM 718 N N . ALA A 1 92 ? -6.644 3.499 20.010 1.00 74.06 92 ALA A N 1
ATOM 719 C CA . ALA A 1 92 ? -6.392 3.546 21.450 1.00 74.06 92 ALA A CA 1
ATOM 720 C C . ALA A 1 92 ? -5.869 2.215 22.028 1.00 74.06 92 ALA A C 1
ATOM 722 O O . ALA A 1 92 ? -5.257 2.207 23.101 1.00 74.06 92 ALA A O 1
ATOM 723 N N . THR A 1 93 ? -6.104 1.091 21.342 1.00 78.00 93 THR A N 1
ATOM 724 C CA . THR A 1 93 ? -5.664 -0.242 21.774 1.00 78.00 93 THR A CA 1
ATOM 725 C C . THR A 1 93 ? -4.144 -0.335 21.774 1.00 78.00 93 THR A C 1
ATOM 727 O O . THR A 1 93 ? -3.506 -0.076 20.757 1.00 78.00 93 THR A O 1
ATOM 730 N N . LYS A 1 94 ? -3.545 -0.735 22.902 1.00 76.25 94 LYS A N 1
ATOM 731 C CA . LYS A 1 94 ? -2.085 -0.884 23.046 1.00 76.25 94 LYS A CA 1
ATOM 732 C C . LYS A 1 94 ? -1.564 -2.240 22.575 1.00 76.25 94 LYS A C 1
ATOM 734 O O . LYS A 1 94 ? -0.417 -2.303 22.149 1.00 76.25 94 LYS A O 1
ATOM 739 N N . ASP A 1 95 ? -2.381 -3.288 22.661 1.00 81.81 95 ASP A N 1
ATOM 740 C CA . ASP A 1 95 ? -1.982 -4.637 22.265 1.00 81.81 95 ASP A CA 1
ATOM 741 C C . ASP A 1 95 ? -2.016 -4.805 20.729 1.00 81.81 95 ASP A C 1
ATOM 743 O O . ASP A 1 95 ? -3.068 -4.598 20.117 1.00 81.81 95 ASP A O 1
ATOM 747 N N . PRO A 1 96 ? -0.894 -5.182 20.085 1.00 78.75 96 PRO A N 1
ATOM 748 C CA . PRO A 1 96 ? -0.818 -5.381 18.635 1.00 78.75 96 PRO A CA 1
ATOM 749 C C . PRO A 1 96 ? -1.778 -6.444 18.091 1.00 78.75 96 PRO A C 1
ATOM 751 O O . PRO A 1 96 ? -2.317 -6.291 16.996 1.00 78.75 96 PRO A O 1
ATOM 754 N N . THR A 1 97 ? -2.005 -7.520 18.848 1.00 82.06 97 THR A N 1
ATOM 755 C CA . THR A 1 97 ? -2.832 -8.651 18.405 1.00 82.06 97 THR A CA 1
ATOM 756 C C . THR A 1 97 ? -4.307 -8.280 18.458 1.00 82.06 97 THR A C 1
ATOM 758 O O . THR A 1 97 ? -5.054 -8.539 17.511 1.00 82.06 97 THR A O 1
ATOM 761 N N . GLU A 1 98 ? -4.725 -7.629 19.541 1.00 83.94 98 GLU A N 1
ATOM 762 C CA . GLU A 1 98 ? -6.068 -7.076 19.690 1.00 83.94 98 GLU A CA 1
ATOM 763 C C . GLU A 1 98 ? -6.334 -6.013 18.617 1.00 83.94 98 GLU A C 1
ATOM 765 O O . GLU A 1 98 ? -7.363 -6.067 17.940 1.00 83.94 98 GLU A O 1
ATOM 770 N N . ARG A 1 99 ? -5.369 -5.116 18.367 1.00 83.00 99 ARG A N 1
ATOM 771 C CA . ARG A 1 99 ? -5.475 -4.103 17.308 1.00 83.00 99 ARG A CA 1
ATOM 772 C C . ARG A 1 99 ? -5.623 -4.735 15.926 1.00 83.00 99 ARG A C 1
ATOM 774 O O . ARG A 1 99 ? -6.507 -4.338 15.169 1.00 83.00 99 ARG A O 1
ATOM 781 N N . ALA A 1 100 ? -4.814 -5.743 15.606 1.00 83.12 100 ALA A N 1
ATOM 782 C CA . ALA A 1 100 ? -4.920 -6.474 14.348 1.00 83.12 100 ALA A CA 1
ATOM 783 C C . ALA A 1 100 ? -6.281 -7.177 14.200 1.00 83.12 100 ALA A C 1
ATOM 785 O O . ALA A 1 100 ? -6.861 -7.155 13.116 1.00 83.12 100 ALA A O 1
ATOM 786 N N . ASN A 1 101 ? -6.839 -7.747 15.275 1.00 85.94 101 ASN A N 1
ATOM 787 C CA . ASN A 1 101 ? -8.177 -8.338 15.218 1.00 85.94 101 ASN A CA 1
ATOM 788 C C . ASN A 1 101 ? -9.262 -7.286 14.937 1.00 85.94 101 ASN A C 1
ATOM 790 O O . ASN A 1 101 ? -10.118 -7.509 14.084 1.00 85.94 101 ASN A O 1
ATOM 794 N N . MET A 1 102 ? -9.187 -6.118 15.577 1.00 84.00 102 MET A N 1
ATOM 795 C CA . MET A 1 102 ? -10.126 -5.019 15.327 1.00 84.00 102 MET A CA 1
ATOM 796 C C . MET A 1 102 ? -10.041 -4.496 13.890 1.00 84.00 102 MET A C 1
ATOM 798 O O . MET A 1 102 ? -11.070 -4.256 13.265 1.00 84.00 102 MET A O 1
ATOM 802 N N . VAL A 1 103 ? -8.830 -4.360 13.344 1.00 85.62 103 VAL A N 1
ATOM 803 C CA . VAL A 1 103 ? -8.606 -3.981 11.939 1.00 85.62 103 VAL A CA 1
ATOM 804 C C . VAL A 1 103 ? -9.266 -4.982 10.989 1.00 85.62 103 VAL A C 1
ATOM 806 O O . VAL A 1 103 ? -9.904 -4.580 10.017 1.00 85.62 103 VAL A O 1
ATOM 809 N N . LEU A 1 104 ? -9.146 -6.282 11.267 1.00 86.31 104 LEU A N 1
ATOM 810 C CA . LEU A 1 104 ? -9.775 -7.320 10.449 1.00 86.31 104 LEU A CA 1
ATOM 811 C C . LEU A 1 104 ? -11.303 -7.262 10.523 1.00 86.31 104 LEU A C 1
ATOM 813 O O . LEU A 1 104 ? -11.956 -7.359 9.489 1.00 86.31 104 LEU A O 1
ATOM 817 N N . GLU A 1 105 ? -11.872 -7.046 11.709 1.00 87.06 105 GLU A N 1
ATOM 818 C CA . GLU A 1 105 ? -13.321 -6.868 11.882 1.00 87.06 105 GLU A CA 1
ATOM 819 C C . GLU A 1 105 ? -13.842 -5.614 11.164 1.00 87.06 105 GLU A C 1
ATOM 821 O O . GLU A 1 105 ? -14.927 -5.626 10.584 1.00 87.06 105 GLU A O 1
ATOM 826 N N . GLN A 1 106 ? -13.071 -4.524 11.171 1.00 85.81 106 GLN A N 1
ATOM 827 C CA . GLN A 1 106 ? -13.398 -3.3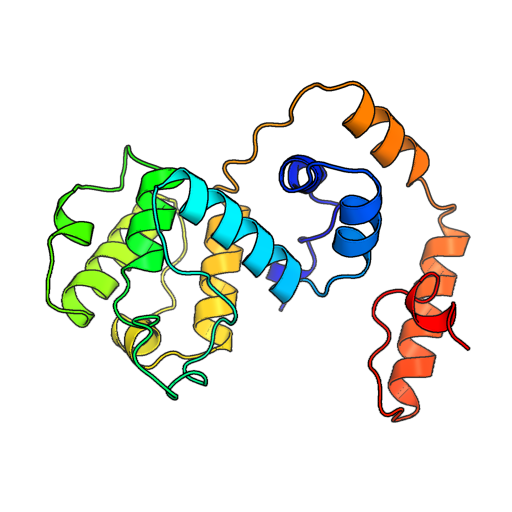02 10.436 1.00 85.81 106 GLN A CA 1
ATOM 828 C C . GLN A 1 106 ? -13.333 -3.518 8.921 1.00 85.81 106 GLN A C 1
ATOM 830 O O . GLN A 1 106 ? -14.229 -3.076 8.204 1.00 85.81 106 GLN A O 1
ATOM 835 N N . ALA A 1 107 ? -12.313 -4.223 8.431 1.00 85.56 107 ALA A N 1
ATOM 836 C CA . ALA A 1 107 ? -12.182 -4.550 7.015 1.00 85.56 107 ALA A CA 1
ATOM 837 C C . ALA A 1 107 ? -13.301 -5.492 6.537 1.00 85.56 107 ALA A C 1
ATOM 839 O O . ALA A 1 107 ? -13.833 -5.310 5.444 1.00 85.56 107 ALA A O 1
ATOM 840 N N . GLU A 1 108 ? -13.728 -6.443 7.369 1.00 87.06 108 GLU A N 1
ATOM 841 C CA . GLU A 1 108 ? -14.852 -7.339 7.069 1.00 87.06 108 GLU A CA 1
ATOM 842 C C . GLU A 1 108 ? -16.167 -6.564 6.871 1.00 87.06 108 GLU A C 1
ATOM 844 O O . GLU A 1 108 ? -16.955 -6.886 5.984 1.00 87.06 108 GLU A O 1
ATOM 849 N N . ARG A 1 109 ? -16.368 -5.458 7.603 1.00 85.44 109 ARG A N 1
ATOM 850 C CA . ARG A 1 109 ? -17.504 -4.537 7.384 1.00 85.44 109 ARG A CA 1
ATOM 851 C C . ARG A 1 109 ? -17.426 -3.762 6.066 1.00 85.44 109 ARG A C 1
ATOM 853 O O . ARG A 1 109 ? -18.445 -3.249 5.615 1.00 85.44 109 ARG A O 1
ATOM 860 N N . LEU A 1 110 ? -16.246 -3.676 5.453 1.00 82.25 110 LEU A N 1
ATOM 861 C CA . LEU A 1 110 ? -16.025 -3.107 4.117 1.00 82.25 110 LEU A CA 1
ATOM 862 C C . LEU A 1 110 ? -16.114 -4.165 3.007 1.00 82.25 110 LEU A C 1
ATOM 864 O O . LEU A 1 110 ? -15.635 -3.924 1.901 1.00 82.25 110 LEU A O 1
ATOM 868 N N . ASP A 1 111 ? -16.689 -5.335 3.305 1.00 81.88 111 ASP A N 1
ATOM 869 C CA . ASP A 1 111 ? -16.787 -6.491 2.404 1.00 81.88 111 ASP A CA 1
ATOM 870 C C . ASP A 1 111 ? -15.413 -7.068 1.993 1.00 81.88 111 ASP A C 1
ATOM 872 O O . ASP A 1 111 ? -15.276 -7.862 1.057 1.00 81.88 111 ASP A O 1
ATOM 876 N N . CYS A 1 112 ? -14.352 -6.725 2.737 1.00 82.06 112 CYS A N 1
ATOM 877 C CA . CYS A 1 112 ? -13.047 -7.340 2.547 1.00 82.06 112 CYS A CA 1
ATOM 878 C C . CYS A 1 112 ? -13.043 -8.740 3.179 1.00 82.06 112 CYS A C 1
ATOM 880 O O . CYS A 1 112 ? -12.944 -8.901 4.392 1.00 82.06 112 CYS A O 1
ATOM 882 N N . LYS A 1 113 ? -13.122 -9.774 2.334 1.00 77.62 113 LYS A N 1
ATOM 883 C CA . LYS A 1 113 ? -12.928 -11.190 2.691 1.00 77.62 113 LYS A CA 1
ATOM 884 C C . LYS A 1 113 ? -11.749 -11.407 3.643 1.00 77.62 113 LYS A C 1
ATOM 886 O O . LYS A 1 113 ? -10.596 -11.161 3.295 1.00 77.62 113 LYS A O 1
ATOM 891 N N . ARG A 1 114 ? -12.045 -11.990 4.800 1.00 76.44 114 ARG A N 1
ATOM 892 C CA . ARG A 1 114 ? -11.063 -12.355 5.818 1.00 76.44 114 ARG A CA 1
ATOM 893 C C . ARG A 1 114 ? -10.311 -13.634 5.431 1.00 76.44 114 ARG A C 1
ATOM 895 O O . ARG A 1 114 ? -10.848 -14.731 5.532 1.00 76.44 114 ARG A O 1
ATOM 902 N N . TYR A 1 115 ? -9.058 -13.494 5.007 1.00 81.06 115 TYR A N 1
ATOM 903 C CA . TYR A 1 115 ? -8.106 -14.612 4.851 1.00 81.06 115 TYR A CA 1
ATOM 904 C C . TYR A 1 115 ? -6.849 -14.460 5.715 1.00 81.06 115 TYR A C 1
ATOM 906 O O . TYR A 1 115 ? -6.014 -15.359 5.742 1.00 81.06 115 TYR A O 1
ATOM 914 N N . LEU A 1 116 ? -6.714 -13.328 6.407 1.00 82.00 116 LEU A N 1
ATOM 915 C CA . LEU A 1 116 ? -5.649 -13.074 7.366 1.00 82.00 116 LEU A CA 1
ATOM 916 C C . LEU A 1 116 ? -6.097 -13.418 8.778 1.00 82.00 116 LEU A C 1
ATOM 918 O O . LEU A 1 116 ? -7.238 -13.147 9.173 1.00 82.00 116 LEU A O 1
ATOM 922 N N . THR A 1 117 ? -5.164 -13.938 9.564 1.00 84.56 117 THR A N 1
ATOM 923 C CA . THR A 1 117 ? -5.283 -13.965 11.019 1.00 84.56 117 THR A CA 1
ATOM 924 C C . THR A 1 117 ? -4.586 -12.742 11.628 1.00 84.56 117 THR A C 1
ATOM 926 O O . THR A 1 117 ? -3.671 -12.187 11.016 1.00 84.56 117 THR A O 1
ATOM 929 N N . PRO A 1 118 ? -4.959 -12.317 12.852 1.00 83.00 118 PRO A N 1
ATOM 930 C CA . PRO A 1 118 ? -4.243 -11.250 13.557 1.00 83.00 118 PRO A CA 1
ATOM 931 C C . PRO A 1 118 ? -2.739 -11.530 13.673 1.00 83.00 118 PRO A C 1
ATOM 933 O O . PRO A 1 118 ? -1.919 -10.622 13.583 1.00 83.00 118 PRO A O 1
ATOM 936 N N . LYS A 1 119 ? -2.376 -12.812 13.802 1.00 82.56 119 LYS A N 1
ATOM 937 C CA . LYS A 1 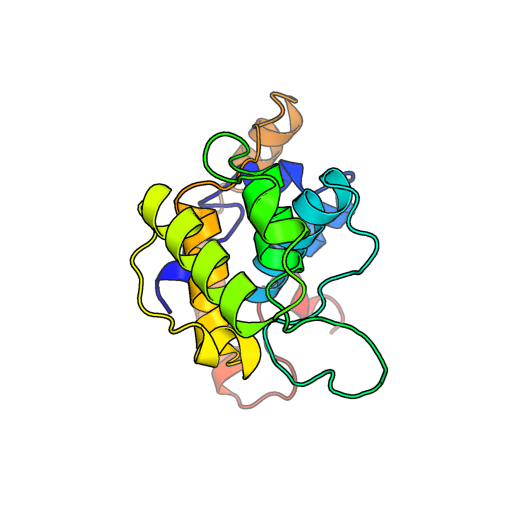119 ? -0.991 -13.264 13.860 1.00 82.56 119 LYS A CA 1
ATOM 938 C C . LYS A 1 119 ? -0.235 -12.999 12.557 1.00 82.56 119 LYS A C 1
ATOM 940 O O . LYS A 1 119 ? 0.898 -12.555 12.625 1.00 82.56 119 LYS A O 1
ATOM 945 N N . ASP A 1 120 ? -0.851 -13.189 11.390 1.00 81.81 120 ASP A N 1
ATOM 946 C CA . ASP A 1 120 ? -0.192 -12.943 10.095 1.00 81.81 120 ASP A CA 1
ATOM 947 C C . ASP A 1 120 ? 0.165 -11.462 9.880 1.00 81.81 120 ASP A C 1
ATOM 949 O O . ASP A 1 120 ? 1.157 -11.147 9.214 1.00 81.81 120 ASP A O 1
ATOM 953 N N . ILE A 1 121 ? -0.634 -10.560 10.463 1.00 78.06 121 ILE A N 1
ATOM 954 C CA . ILE A 1 121 ? -0.383 -9.113 10.468 1.00 78.06 121 ILE A CA 1
ATOM 955 C C . ILE A 1 121 ? 0.803 -8.792 11.381 1.00 78.06 121 ILE A C 1
ATOM 957 O O . ILE A 1 121 ? 1.743 -8.134 10.939 1.00 78.06 121 ILE A O 1
ATOM 961 N N . VAL A 1 122 ? 0.779 -9.294 12.620 1.00 78.56 122 VAL A N 1
ATOM 962 C CA . VAL A 1 122 ? 1.833 -9.049 13.621 1.00 78.56 122 VAL A CA 1
ATOM 963 C C . VAL A 1 122 ? 3.165 -9.692 13.216 1.00 78.56 122 VAL A C 1
ATOM 965 O O . VAL A 1 122 ? 4.226 -9.089 13.375 1.00 78.56 122 VAL A O 1
ATOM 968 N N . ASP A 1 123 ? 3.121 -10.891 12.635 1.00 77.00 123 ASP A N 1
ATOM 969 C CA . ASP A 1 123 ? 4.298 -11.608 12.135 1.00 77.00 123 ASP A CA 1
ATOM 970 C C . ASP A 1 123 ? 4.847 -10.983 10.837 1.00 77.00 123 ASP A C 1
ATOM 972 O O . ASP A 1 123 ? 5.988 -11.252 10.456 1.00 77.00 123 ASP A O 1
ATOM 976 N N . GLY A 1 124 ? 4.076 -10.115 10.171 1.00 72.69 124 GLY A N 1
ATOM 977 C CA . GLY A 1 124 ? 4.547 -9.326 9.035 1.00 72.69 124 GLY A CA 1
ATOM 978 C C . GLY A 1 124 ? 4.695 -10.111 7.739 1.00 72.69 124 GLY A C 1
ATOM 979 O O . GLY A 1 124 ? 5.651 -9.887 6.992 1.00 72.69 124 GLY A O 1
ATOM 980 N N . SER A 1 125 ? 3.758 -11.020 7.457 1.00 79.50 125 SER A N 1
ATOM 981 C CA . SER A 1 125 ? 3.797 -11.853 6.252 1.00 79.50 125 SER A CA 1
ATOM 982 C C . SER A 1 125 ? 3.637 -11.005 4.973 1.00 79.50 125 SER A C 1
ATOM 984 O O . SER A 1 125 ? 2.555 -10.461 4.732 1.00 79.50 125 SER A O 1
ATOM 986 N N . PRO A 1 126 ? 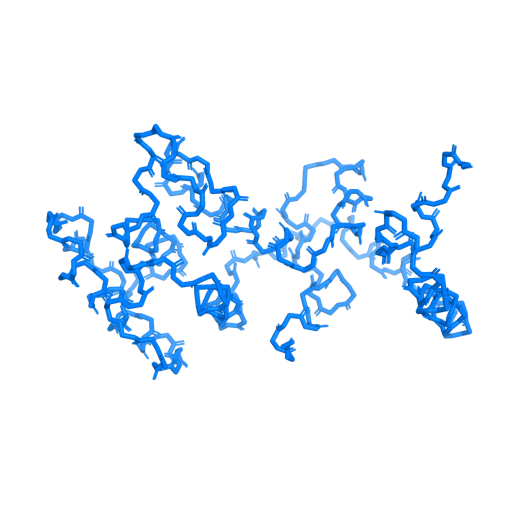4.673 -10.887 4.113 1.00 77.88 126 PRO A N 1
ATOM 987 C CA . PRO A 1 126 ? 4.702 -9.876 3.051 1.00 77.88 126 PRO A CA 1
ATOM 988 C C . PRO A 1 126 ? 3.596 -10.032 2.008 1.00 77.88 126 PRO A C 1
ATOM 990 O O . PRO A 1 126 ? 2.902 -9.077 1.668 1.00 77.88 126 PRO A O 1
ATOM 993 N N . ASN A 1 127 ? 3.404 -11.258 1.518 1.00 81.25 127 ASN A N 1
ATOM 994 C CA . ASN A 1 127 ? 2.425 -11.557 0.470 1.00 81.25 127 ASN A CA 1
ATOM 995 C C . ASN A 1 127 ? 0.985 -11.406 0.968 1.00 81.25 127 ASN A C 1
ATOM 997 O O . ASN A 1 127 ? 0.101 -11.001 0.217 1.00 81.25 127 ASN A O 1
ATOM 1001 N N . LEU A 1 128 ? 0.770 -11.744 2.237 1.00 82.75 128 LEU A N 1
ATOM 1002 C CA . LEU A 1 128 ? -0.516 -11.683 2.911 1.00 82.75 128 LEU A CA 1
ATOM 1003 C C . LEU A 1 128 ? -0.927 -10.229 3.186 1.00 82.75 128 LEU A C 1
ATOM 1005 O O . LEU A 1 128 ? -2.038 -9.834 2.838 1.00 82.75 128 LEU A O 1
ATOM 1009 N N . ASN A 1 129 ? -0.006 -9.412 3.702 1.00 82.75 129 ASN A N 1
ATOM 1010 C CA . ASN A 1 129 ? -0.219 -7.975 3.880 1.00 82.75 129 ASN A CA 1
ATOM 1011 C C . ASN A 1 129 ? -0.438 -7.258 2.541 1.00 82.75 129 ASN A C 1
ATOM 1013 O O . ASN A 1 129 ? -1.389 -6.492 2.402 1.00 82.75 129 ASN A O 1
ATOM 1017 N N . LEU A 1 130 ? 0.384 -7.555 1.529 1.00 83.25 130 LEU A N 1
ATOM 1018 C CA . LEU A 1 130 ? 0.228 -6.994 0.185 1.00 83.25 130 LEU A CA 1
ATOM 1019 C C . LEU A 1 130 ? -1.153 -7.304 -0.405 1.00 83.25 130 LEU A C 1
ATOM 1021 O O . LEU A 1 130 ? -1.816 -6.411 -0.932 1.00 83.25 130 LEU A O 1
ATOM 1025 N N . ALA A 1 131 ? -1.605 -8.557 -0.303 1.00 83.94 131 ALA A N 1
ATOM 1026 C CA . ALA A 1 131 ? -2.930 -8.940 -0.772 1.00 83.94 131 ALA A CA 1
ATOM 1027 C C . ALA A 1 131 ? -4.036 -8.162 -0.040 1.00 83.94 131 ALA A C 1
ATOM 1029 O O . ALA A 1 131 ? -5.025 -7.773 -0.665 1.00 83.94 131 ALA A O 1
ATOM 1030 N N . PHE A 1 132 ? -3.872 -7.917 1.263 1.00 84.50 132 PHE A N 1
ATOM 1031 C CA . PHE A 1 132 ? -4.896 -7.274 2.088 1.00 84.50 132 PHE A CA 1
ATOM 1032 C C . PHE A 1 132 ? -5.029 -5.796 1.779 1.00 84.50 132 PHE A C 1
ATOM 1034 O O . PHE A 1 132 ? -6.136 -5.314 1.545 1.00 84.50 132 PHE A O 1
ATOM 1041 N N . VAL A 1 133 ? -3.903 -5.099 1.646 1.00 85.75 133 VAL A N 1
ATOM 1042 C CA . VAL A 1 133 ? -3.888 -3.707 1.187 1.00 85.75 133 VAL A CA 1
ATOM 1043 C C . VAL A 1 133 ? -4.490 -3.607 -0.221 1.00 85.75 133 VAL A C 1
ATOM 1045 O O . VAL A 1 133 ? -5.305 -2.722 -0.476 1.00 85.75 133 VAL A O 1
ATOM 1048 N N . ALA A 1 134 ? -4.163 -4.543 -1.121 1.00 85.62 134 ALA A N 1
ATOM 1049 C CA . ALA A 1 134 ? -4.716 -4.556 -2.476 1.00 85.62 134 ALA A CA 1
ATOM 1050 C C . ALA A 1 134 ? -6.237 -4.760 -2.468 1.00 85.62 134 ALA A C 1
ATOM 1052 O O . ALA A 1 134 ? -6.953 -4.161 -3.267 1.00 85.62 134 ALA A O 1
ATOM 1053 N N . GLN A 1 135 ? -6.749 -5.571 -1.546 1.00 85.69 135 GLN A N 1
ATOM 1054 C CA . GLN A 1 135 ? -8.181 -5.769 -1.397 1.00 85.69 135 GLN A CA 1
ATOM 1055 C C . GLN A 1 135 ? -8.889 -4.520 -0.866 1.00 85.69 135 GLN A C 1
ATOM 1057 O O . GLN A 1 135 ? -9.927 -4.152 -1.415 1.00 85.69 135 GLN A O 1
ATOM 1062 N N . ILE A 1 136 ? -8.329 -3.851 0.148 1.00 86.12 136 ILE A N 1
ATOM 1063 C CA . ILE A 1 136 ? -8.876 -2.582 0.654 1.00 86.12 136 ILE A CA 1
ATOM 1064 C C . ILE A 1 136 ? -8.931 -1.562 -0.486 1.00 86.12 136 ILE A C 1
ATOM 1066 O O . ILE A 1 136 ? -9.974 -0.948 -0.695 1.00 86.12 136 ILE A O 1
ATOM 1070 N N . PHE A 1 137 ? -7.860 -1.448 -1.277 1.00 86.12 137 PHE A N 1
ATOM 1071 C CA . PHE A 1 137 ? -7.813 -0.568 -2.445 1.00 86.12 137 PHE A CA 1
ATOM 1072 C C . PHE A 1 137 ? -8.945 -0.851 -3.442 1.00 86.12 137 PHE A C 1
ATOM 1074 O O . PHE A 1 137 ? -9.611 0.078 -3.890 1.00 86.12 137 PHE A O 1
ATOM 1081 N N . GLN A 1 138 ? -9.207 -2.123 -3.755 1.00 84.00 138 GLN A N 1
ATOM 1082 C CA . GLN A 1 138 ? -10.274 -2.503 -4.688 1.00 84.00 138 GLN A CA 1
ATOM 1083 C C . GLN A 1 138 ? -11.683 -2.156 -4.187 1.00 84.00 138 GLN A C 1
ATOM 1085 O O . GLN A 1 138 ? -12.543 -1.827 -4.998 1.00 84.00 138 GLN A O 1
ATOM 1090 N N . HIS A 1 139 ? -11.934 -2.236 -2.877 1.00 83.81 139 HIS A N 1
ATOM 1091 C CA . HIS A 1 139 ? -13.264 -1.964 -2.312 1.00 83.81 139 HIS A CA 1
ATOM 1092 C C . HIS A 1 139 ? -13.461 -0.476 -1.992 1.00 83.81 139 HIS A C 1
ATOM 1094 O O . HIS A 1 139 ? -14.559 0.060 -2.141 1.00 83.81 139 HIS A O 1
ATOM 1100 N N . ARG A 1 140 ? -12.403 0.203 -1.537 1.00 82.44 140 ARG A N 1
ATOM 1101 C CA . ARG A 1 140 ? -12.400 1.613 -1.130 1.00 82.44 140 ARG A CA 1
ATOM 1102 C C . ARG A 1 140 ? -11.022 2.228 -1.404 1.00 82.44 140 ARG A C 1
ATOM 1104 O O . ARG A 1 140 ? -10.178 2.293 -0.515 1.00 82.44 140 ARG A O 1
ATOM 1111 N N . ASN A 1 141 ? -10.801 2.750 -2.612 1.00 82.50 141 ASN A N 1
ATOM 1112 C CA . ASN A 1 141 ? -9.565 3.490 -2.903 1.00 82.50 141 ASN A CA 1
ATOM 1113 C C . ASN A 1 141 ? -9.564 4.911 -2.302 1.00 82.50 141 ASN A C 1
ATOM 1115 O O . ASN A 1 141 ? -8.493 5.473 -2.075 1.00 82.50 141 ASN A O 1
ATOM 1119 N N . GLY A 1 142 ? -10.735 5.494 -2.016 1.00 79.06 142 GLY A N 1
ATOM 1120 C CA . GLY A 1 142 ? -10.866 6.831 -1.425 1.00 79.06 142 GLY A CA 1
ATOM 1121 C C . GLY A 1 142 ? -10.281 7.963 -2.280 1.00 79.06 142 GLY A C 1
ATOM 1122 O O . GLY A 1 142 ? -10.082 9.066 -1.770 1.00 79.06 142 GLY A O 1
ATOM 1123 N N . LEU A 1 143 ? -9.972 7.694 -3.550 1.00 79.94 143 LEU A N 1
ATOM 1124 C CA . LEU A 1 143 ? -9.449 8.676 -4.487 1.00 79.94 143 LEU A CA 1
ATOM 1125 C C . LEU A 1 143 ? -10.640 9.347 -5.167 1.00 79.94 143 LEU A C 1
ATOM 1127 O O . LEU A 1 143 ? -11.375 8.726 -5.930 1.00 79.94 143 LEU A O 1
ATOM 1131 N N . THR A 1 144 ? -10.869 10.622 -4.872 1.00 64.88 144 THR A N 1
ATOM 1132 C CA . THR A 1 144 ? -11.798 11.417 -5.673 1.00 64.88 144 THR A CA 1
ATOM 1133 C C . THR A 1 144 ? -11.082 11.789 -6.958 1.00 64.88 144 THR A C 1
ATOM 1135 O O . THR A 1 144 ? -10.006 12.382 -6.890 1.00 64.88 144 THR A O 1
ATOM 1138 N N . VAL A 1 145 ? -11.680 11.478 -8.110 1.00 56.00 145 VAL A N 1
ATOM 1139 C CA . VAL A 1 145 ? -11.279 12.086 -9.383 1.00 56.00 145 VAL A CA 1
ATOM 1140 C C . VAL A 1 145 ? -11.376 13.590 -9.177 1.00 56.00 145 VAL A C 1
ATOM 1142 O O . VAL A 1 145 ? -12.480 14.136 -9.112 1.00 56.00 145 VAL A O 1
ATOM 1145 N N . THR A 1 146 ? -10.242 14.272 -9.010 1.00 47.66 146 THR A N 1
ATOM 1146 C CA . THR A 1 146 ? -10.256 15.711 -9.208 1.00 47.66 146 THR A CA 1
ATOM 1147 C C . THR A 1 146 ? -10.602 15.874 -10.678 1.00 47.66 146 THR A C 1
ATOM 1149 O O . THR A 1 146 ? -9.906 15.383 -11.572 1.00 47.66 146 THR A O 1
ATOM 1152 N N . ALA A 1 147 ? -11.780 16.446 -10.922 1.00 42.34 147 ALA A N 1
ATOM 1153 C CA . ALA A 1 147 ? -12.282 16.802 -12.239 1.00 42.34 147 ALA A CA 1
ATOM 1154 C C . ALA A 1 147 ? -11.460 17.968 -12.811 1.00 42.34 147 ALA A C 1
ATOM 1156 O O . ALA A 1 147 ? -12.000 18.968 -13.273 1.00 42.34 147 ALA A O 1
ATOM 1157 N N . ASP A 1 148 ? -10.141 17.853 -12.740 1.00 46.38 148 ASP A N 1
ATOM 1158 C CA . ASP A 1 148 ? -9.218 18.729 -13.409 1.00 46.38 148 ASP A CA 1
ATOM 1159 C C . ASP A 1 148 ? -9.071 18.156 -14.809 1.00 46.38 148 ASP A C 1
ATOM 1161 O O . ASP A 1 148 ? -8.684 17.007 -14.992 1.00 46.38 148 ASP A O 1
ATOM 1165 N N . THR A 1 149 ? -9.355 18.970 -15.814 1.00 47.19 149 THR A N 1
ATOM 1166 C CA . THR A 1 149 ? -9.223 18.710 -17.257 1.00 47.19 149 THR A CA 1
ATOM 1167 C C . THR A 1 149 ? -7.913 17.993 -17.670 1.00 47.19 149 THR A C 1
ATOM 1169 O O . THR A 1 149 ? -7.830 17.439 -18.764 1.00 47.19 149 THR A O 1
ATOM 1172 N N . LYS A 1 150 ? -6.898 17.963 -16.790 1.00 51.59 150 LYS A N 1
ATOM 1173 C CA . LYS A 1 150 ? -5.650 17.191 -16.896 1.00 51.59 150 LYS A CA 1
ATOM 1174 C C . LYS A 1 150 ? -5.847 15.665 -16.889 1.00 51.59 150 LYS A C 1
ATOM 1176 O O . LYS A 1 150 ? -5.164 14.992 -17.656 1.00 51.59 150 LYS A O 1
ATOM 1181 N N . THR A 1 151 ? -6.759 15.109 -16.082 1.00 50.22 151 THR A N 1
ATOM 1182 C CA . THR A 1 151 ? -6.965 13.645 -15.977 1.00 50.22 151 THR A CA 1
ATOM 1183 C C . THR A 1 151 ? -7.564 13.048 -17.249 1.00 50.22 151 THR A C 1
ATOM 1185 O O . THR A 1 151 ? -7.105 11.998 -17.694 1.00 50.22 151 THR A O 1
ATOM 1188 N N . MET A 1 152 ? -8.533 13.728 -17.875 1.00 46.16 152 MET A N 1
ATOM 1189 C CA . MET A 1 152 ? -9.089 13.295 -19.166 1.00 46.16 152 MET A CA 1
ATOM 1190 C C . MET A 1 152 ? -8.060 13.424 -20.292 1.00 46.16 152 MET A C 1
ATOM 1192 O O . MET A 1 152 ? -7.833 12.451 -20.998 1.00 46.16 152 MET A O 1
ATOM 1196 N N . SER A 1 153 ? -7.358 14.561 -20.384 1.00 52.56 153 SER A N 1
ATOM 1197 C CA . SER A 1 153 ? -6.319 14.790 -21.401 1.00 52.56 153 SER A CA 1
ATOM 1198 C C . SER A 1 153 ? -5.216 13.722 -21.370 1.00 52.56 153 SER A C 1
ATOM 1200 O O . SER A 1 153 ? -4.840 13.175 -22.403 1.00 52.56 153 SER A O 1
ATOM 1202 N N . PHE A 1 154 ? -4.729 13.354 -20.180 1.00 52.50 154 PHE A N 1
ATOM 1203 C CA . PHE A 1 154 ? -3.658 12.366 -20.051 1.00 52.50 154 PHE A CA 1
ATOM 1204 C C . PHE A 1 154 ? -4.133 10.924 -20.304 1.00 52.50 154 PHE A C 1
ATOM 1206 O O . PHE A 1 154 ? -3.441 10.158 -20.974 1.00 52.50 154 PHE A O 1
ATOM 1213 N N . ALA A 1 155 ? -5.322 10.546 -19.819 1.00 49.03 155 ALA A N 1
ATOM 1214 C CA . ALA A 1 155 ? -5.904 9.229 -20.089 1.00 49.03 155 ALA A CA 1
ATOM 1215 C C . ALA A 1 155 ? -6.270 9.047 -21.577 1.00 49.03 155 ALA A C 1
ATOM 1217 O O . ALA A 1 155 ? -6.087 7.959 -22.121 1.00 49.03 155 ALA A O 1
ATOM 1218 N N . GLU A 1 156 ? -6.720 10.113 -22.245 1.00 52.72 156 GLU A N 1
ATOM 1219 C CA . GLU A 1 156 ? -6.966 10.149 -23.692 1.00 52.72 156 GLU A CA 1
ATOM 1220 C C . GLU A 1 156 ? -5.661 10.125 -24.506 1.00 52.72 156 GLU A C 1
ATOM 1222 O O . GLU A 1 156 ? -5.625 9.514 -25.568 1.00 52.72 156 GLU A O 1
ATOM 1227 N N . MET A 1 157 ? -4.561 10.707 -24.010 1.00 52.06 157 MET A N 1
ATOM 1228 C CA . MET A 1 157 ? -3.234 10.592 -24.642 1.00 52.06 157 MET A CA 1
ATOM 1229 C C . MET A 1 157 ? -2.588 9.207 -24.466 1.00 52.06 157 MET A C 1
ATOM 1231 O O . MET A 1 157 ? -1.725 8.833 -25.257 1.00 52.06 157 MET A O 1
ATOM 1235 N N . MET A 1 158 ? -3.015 8.431 -23.464 1.00 53.22 158 MET A N 1
ATOM 1236 C CA . MET A 1 158 ? -2.576 7.051 -23.200 1.00 53.22 158 MET A CA 1
ATOM 1237 C C . MET A 1 158 ? -3.339 6.001 -24.027 1.00 53.22 158 MET A C 1
ATOM 1239 O O . MET A 1 158 ? -3.246 4.800 -23.742 1.00 53.22 158 MET A O 1
ATOM 1243 N N . THR A 1 159 ? -4.089 6.412 -25.057 1.00 48.16 159 THR A N 1
ATOM 1244 C CA . THR A 1 159 ? -4.598 5.490 -26.078 1.00 48.16 159 THR A CA 1
ATOM 1245 C C . THR A 1 159 ? -3.433 5.006 -26.941 1.00 48.16 159 THR A C 1
ATOM 1247 O O . THR A 1 159 ? -3.220 5.474 -28.058 1.00 48.16 159 THR A O 1
ATOM 1250 N N . ASP A 1 160 ? -2.647 4.074 -26.407 1.00 51.56 160 ASP A N 1
ATOM 1251 C CA . ASP A 1 160 ? -1.733 3.280 -27.219 1.00 51.56 160 ASP A CA 1
ATOM 1252 C C . ASP A 1 160 ? -2.531 2.606 -28.338 1.00 51.56 160 ASP A C 1
ATOM 1254 O O . ASP A 1 160 ? -3.576 1.993 -28.089 1.00 51.56 160 ASP A O 1
ATOM 1258 N N . ASP A 1 161 ? -1.999 2.651 -29.559 1.00 56.78 161 ASP A N 1
ATOM 1259 C CA . ASP A 1 161 ? -2.390 1.699 -30.592 1.00 56.78 161 ASP A CA 1
ATOM 1260 C C . ASP A 1 161 ? -2.266 0.284 -29.992 1.00 56.78 161 ASP A C 1
ATOM 1262 O O . ASP A 1 161 ? -1.269 -0.059 -29.343 1.00 56.78 161 ASP A O 1
ATOM 1266 N N . VAL A 1 162 ? -3.306 -0.536 -30.160 1.00 56.66 162 VAL A N 1
ATOM 1267 C CA . VAL A 1 162 ? -3.382 -1.913 -29.640 1.00 56.66 162 VAL A CA 1
ATOM 1268 C C . VAL A 1 162 ? -2.132 -2.710 -30.016 1.00 56.66 162 VAL A C 1
ATOM 1270 O O . VAL A 1 162 ? -1.690 -3.578 -29.257 1.00 56.66 162 VAL A O 1
ATOM 1273 N N . GLN A 1 163 ? -1.559 -2.390 -31.175 1.00 57.59 163 GLN A N 1
ATOM 1274 C CA . GLN A 1 163 ? -0.306 -2.940 -31.652 1.00 57.59 163 GLN A CA 1
ATOM 1275 C C . GLN A 1 163 ? 0.845 -2.595 -30.685 1.00 57.59 163 GLN A C 1
ATOM 1277 O O . GLN A 1 163 ? 1.351 -3.497 -30.014 1.00 57.59 163 GLN A O 1
ATOM 1282 N N . THR A 1 164 ? 1.131 -1.311 -30.450 1.00 66.06 164 THR A N 1
ATOM 1283 C CA . THR A 1 164 ? 2.193 -0.830 -29.542 1.00 66.06 164 THR A CA 1
ATOM 1284 C C . THR A 1 164 ? 2.142 -1.471 -28.149 1.00 66.06 164 THR A C 1
ATOM 1286 O O . THR A 1 164 ? 3.166 -1.927 -27.636 1.00 66.06 164 THR A O 1
ATOM 1289 N N . SER A 1 165 ? 0.950 -1.598 -27.552 1.00 71.00 165 SER A N 1
ATOM 1290 C CA . SER A 1 165 ? 0.775 -2.273 -26.252 1.00 71.00 165 SER A CA 1
ATOM 1291 C C . SER A 1 165 ? 1.114 -3.773 -26.286 1.00 71.00 165 SER A C 1
ATOM 1293 O O . SER A 1 165 ? 1.569 -4.339 -25.286 1.00 71.00 165 SER A O 1
ATOM 1295 N N . ARG A 1 166 ? 0.895 -4.451 -27.417 1.00 78.25 166 ARG A N 1
ATOM 1296 C CA . ARG A 1 166 ? 1.232 -5.871 -27.584 1.00 78.25 166 ARG A CA 1
ATOM 1297 C C . ARG A 1 166 ? 2.732 -6.067 -27.759 1.00 78.25 166 ARG A C 1
ATOM 1299 O O . ARG A 1 166 ? 3.291 -6.990 -27.160 1.00 78.25 166 ARG A O 1
ATOM 1306 N N . GLU A 1 167 ? 3.373 -5.232 -28.572 1.00 84.44 167 GLU A N 1
ATOM 1307 C CA . GLU A 1 167 ? 4.817 -5.321 -28.792 1.00 84.44 167 GLU A CA 1
ATOM 1308 C C . GLU A 1 167 ? 5.613 -4.953 -27.534 1.00 84.44 167 GLU A C 1
ATOM 1310 O O . GLU A 1 167 ? 6.520 -5.709 -27.184 1.00 84.44 167 GLU A O 1
ATOM 1315 N N . GLU A 1 168 ? 5.219 -3.909 -26.793 1.0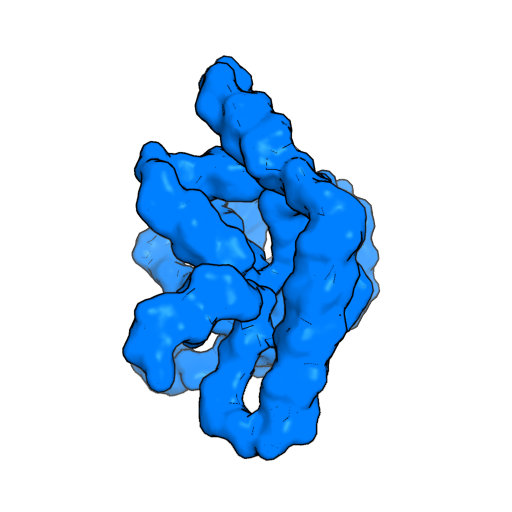0 84.75 168 GLU A N 1
ATOM 1316 C CA . GLU A 1 168 ? 5.790 -3.576 -25.472 1.00 84.75 168 GLU A CA 1
ATOM 1317 C C . GLU A 1 168 ? 5.828 -4.811 -24.572 1.00 84.75 168 GLU A C 1
ATOM 1319 O O . GLU A 1 168 ? 6.888 -5.226 -24.098 1.00 84.75 168 GLU A O 1
ATOM 1324 N N . ARG A 1 169 ? 4.670 -5.461 -24.411 1.00 80.25 169 ARG A N 1
ATOM 1325 C CA . ARG A 1 169 ? 4.529 -6.619 -23.531 1.00 80.25 169 ARG A CA 1
ATOM 1326 C C . ARG A 1 169 ? 5.392 -7.787 -23.995 1.00 80.25 169 ARG A C 1
ATOM 1328 O O . ARG A 1 169 ? 5.960 -8.488 -23.157 1.00 80.25 169 ARG A O 1
ATOM 1335 N N . CYS A 1 170 ? 5.463 -8.020 -25.305 1.00 86.00 170 CYS A N 1
ATOM 1336 C CA . CYS A 1 170 ? 6.278 -9.081 -25.888 1.00 86.00 170 CYS A CA 1
ATOM 1337 C C . CYS A 1 170 ? 7.759 -8.873 -25.553 1.00 86.00 170 CYS A C 1
ATOM 1339 O O . CYS A 1 170 ? 8.394 -9.761 -24.979 1.00 86.00 170 CYS A O 1
ATOM 1341 N N . PHE A 1 171 ? 8.288 -7.681 -25.838 1.00 91.31 171 PHE A N 1
ATOM 1342 C CA . PHE A 1 171 ? 9.695 -7.378 -25.602 1.00 91.31 171 PHE A CA 1
ATOM 1343 C C . PHE A 1 171 ? 10.039 -7.325 -24.117 1.00 91.31 171 PHE A C 1
ATOM 1345 O O . PHE A 1 171 ? 11.062 -7.877 -23.724 1.00 91.31 171 PHE A O 1
ATOM 1352 N N . ARG A 1 172 ? 9.174 -6.760 -23.271 1.00 89.31 172 ARG A N 1
ATOM 1353 C CA . ARG A 1 172 ? 9.382 -6.752 -21.819 1.00 89.31 172 ARG A CA 1
ATOM 1354 C C . ARG A 1 172 ? 9.484 -8.164 -21.242 1.00 89.31 172 ARG A C 1
ATOM 1356 O O . ARG A 1 172 ? 10.378 -8.443 -20.446 1.00 89.31 172 ARG A O 1
ATOM 1363 N N . LEU A 1 173 ? 8.596 -9.076 -21.649 1.00 88.88 173 LEU A N 1
ATOM 1364 C CA . LEU A 1 173 ? 8.656 -10.477 -21.215 1.00 88.88 173 LEU A CA 1
ATOM 1365 C C . LEU A 1 173 ? 9.897 -11.189 -21.758 1.00 88.88 173 LEU A C 1
ATOM 1367 O O . LEU A 1 173 ? 10.533 -11.941 -21.022 1.00 88.88 173 LEU A O 1
ATOM 1371 N N . TRP A 1 174 ? 10.251 -10.937 -23.018 1.00 93.44 174 TRP A N 1
ATOM 1372 C CA . TRP A 1 174 ? 11.451 -11.501 -23.624 1.00 93.44 174 TRP A CA 1
ATOM 1373 C C . TRP A 1 174 ? 12.717 -11.047 -22.893 1.00 93.44 174 TRP A C 1
ATOM 1375 O O . TRP A 1 174 ? 13.483 -11.899 -22.453 1.00 93.44 174 TRP A O 1
ATOM 1385 N N . ILE A 1 175 ? 12.901 -9.745 -22.671 1.00 91.44 175 ILE A N 1
ATOM 1386 C CA . ILE A 1 175 ? 14.073 -9.186 -21.985 1.00 91.44 175 ILE A CA 1
ATOM 1387 C C . ILE A 1 175 ? 14.190 -9.743 -20.561 1.00 91.44 175 ILE A C 1
ATOM 1389 O O . ILE A 1 175 ? 15.245 -10.253 -20.186 1.00 91.44 175 ILE A O 1
ATOM 1393 N N . ASN A 1 176 ? 13.094 -9.757 -19.796 1.00 91.00 176 ASN A N 1
ATOM 1394 C CA . ASN A 1 176 ? 13.091 -10.318 -18.440 1.00 91.00 176 ASN A CA 1
ATOM 1395 C C . ASN A 1 176 ? 13.368 -11.833 -18.412 1.00 91.00 176 ASN A C 1
ATOM 1397 O O . ASN A 1 176 ? 13.804 -12.355 -17.387 1.00 91.00 176 ASN A O 1
ATOM 1401 N N . SER A 1 177 ? 13.155 -12.553 -19.520 1.00 92.00 177 SER A N 1
ATOM 1402 C CA . SER A 1 177 ? 13.492 -13.980 -19.619 1.00 92.00 177 SER A CA 1
ATOM 1403 C C . SER A 1 177 ? 14.988 -14.251 -19.824 1.00 92.00 177 SER A C 1
ATOM 1405 O O . SER A 1 177 ? 15.428 -15.381 -19.625 1.00 92.00 177 SER A O 1
ATOM 1407 N N . LEU A 1 178 ? 15.783 -13.232 -20.177 1.00 92.75 178 LEU A N 1
ATOM 1408 C CA . LEU A 1 178 ? 17.218 -13.371 -20.462 1.00 92.75 178 LEU A CA 1
ATOM 1409 C C . LEU A 1 178 ? 18.098 -13.445 -19.201 1.00 92.75 178 LEU A C 1
ATOM 1411 O O . LEU A 1 178 ? 19.311 -13.596 -19.319 1.00 92.75 178 LEU A O 1
ATOM 1415 N N . GLY A 1 179 ? 17.515 -13.342 -18.001 1.00 88.44 179 GLY A N 1
ATOM 1416 C CA . GLY A 1 179 ? 18.266 -13.386 -16.741 1.00 88.44 179 GLY A CA 1
ATOM 1417 C C . GLY A 1 179 ? 19.123 -12.141 -16.494 1.00 88.44 179 GLY A C 1
ATOM 1418 O O . GLY A 1 179 ? 20.176 -12.233 -15.866 1.00 88.44 179 GLY A O 1
ATOM 1419 N N . ILE A 1 180 ? 18.695 -10.987 -17.014 1.00 89.88 180 ILE A N 1
ATOM 1420 C CA . ILE A 1 180 ? 19.361 -9.700 -16.791 1.00 89.88 180 ILE A CA 1
ATOM 1421 C C . ILE A 1 180 ? 19.298 -9.274 -15.314 1.00 89.88 180 ILE A C 1
ATOM 1423 O O . ILE A 1 180 ? 18.421 -9.698 -14.562 1.00 89.88 180 ILE A O 1
ATOM 1427 N N . ALA A 1 181 ? 20.245 -8.431 -14.893 1.00 86.44 181 ALA A N 1
ATOM 1428 C CA . ALA A 1 181 ? 20.370 -8.003 -13.497 1.00 86.44 181 ALA A CA 1
ATOM 1429 C C . ALA A 1 181 ? 19.242 -7.061 -13.033 1.00 86.44 181 ALA A C 1
ATOM 1431 O O . ALA A 1 181 ? 18.950 -6.993 -11.840 1.00 86.44 181 ALA A O 1
ATOM 1432 N N . THR A 1 182 ? 18.622 -6.328 -13.958 1.00 85.44 182 THR A N 1
ATOM 1433 C CA . THR A 1 182 ? 17.541 -5.371 -13.699 1.00 85.44 182 THR A CA 1
ATOM 1434 C C . THR A 1 182 ? 16.224 -5.899 -14.251 1.00 85.44 182 THR A C 1
ATOM 1436 O O . THR A 1 182 ? 16.194 -6.539 -15.292 1.00 85.44 182 THR A O 1
ATOM 1439 N N . TYR A 1 183 ? 15.113 -5.649 -13.561 1.00 83.81 183 TYR A N 1
ATOM 1440 C CA . TYR A 1 183 ? 13.798 -6.056 -14.052 1.00 83.81 183 TYR A CA 1
ATOM 1441 C C . TYR A 1 183 ? 13.164 -4.920 -14.857 1.00 83.81 183 TYR A C 1
ATOM 1443 O O . TYR A 1 183 ? 13.039 -3.811 -14.339 1.00 83.81 183 TYR A O 1
ATOM 1451 N N . VAL A 1 184 ? 12.741 -5.199 -16.090 1.00 84.56 184 VAL A N 1
ATOM 1452 C CA . VAL A 1 184 ? 12.057 -4.229 -16.958 1.00 84.56 184 VAL A CA 1
ATOM 1453 C C . VAL A 1 184 ? 10.562 -4.230 -16.644 1.00 84.56 184 VAL A C 1
ATOM 1455 O O . VAL A 1 184 ? 9.871 -5.238 -16.837 1.00 84.56 184 VAL A O 1
ATOM 1458 N N . ASN A 1 185 ? 10.055 -3.096 -16.174 1.00 79.88 185 ASN A N 1
ATOM 1459 C CA . ASN A 1 185 ? 8.647 -2.842 -15.874 1.00 79.88 185 ASN A CA 1
ATOM 1460 C C . ASN A 1 185 ? 7.947 -2.098 -17.013 1.00 79.88 185 ASN A C 1
ATOM 1462 O O . ASN A 1 185 ? 6.808 -2.439 -17.333 1.00 79.88 185 ASN A O 1
ATOM 1466 N N . ASN A 1 186 ? 8.634 -1.149 -17.651 1.00 79.81 186 ASN A N 1
ATOM 1467 C CA . ASN A 1 186 ? 8.150 -0.399 -18.805 1.00 79.81 186 ASN A CA 1
ATOM 1468 C C . ASN A 1 186 ? 9.288 -0.216 -19.811 1.00 79.81 186 ASN A C 1
ATOM 1470 O O . ASN A 1 186 ? 10.238 0.525 -19.557 1.00 79.81 186 ASN A O 1
ATOM 1474 N N . ILE A 1 187 ? 9.173 -0.852 -20.980 1.00 83.94 187 ILE A N 1
ATOM 1475 C CA . ILE A 1 187 ? 10.258 -0.823 -21.966 1.00 83.94 187 ILE A CA 1
ATOM 1476 C C . ILE A 1 187 ? 10.561 0.578 -22.507 1.00 83.94 187 ILE A C 1
ATOM 1478 O O . ILE A 1 187 ? 11.681 0.818 -22.932 1.00 83.94 187 ILE A O 1
ATOM 1482 N N . PHE A 1 188 ? 9.594 1.499 -22.513 1.00 82.31 188 PHE A N 1
ATOM 1483 C CA . PHE A 1 188 ? 9.783 2.840 -23.075 1.00 82.31 188 PHE A CA 1
ATOM 1484 C C . PHE A 1 188 ? 10.549 3.774 -22.137 1.00 82.31 188 PHE A C 1
ATOM 1486 O O . PHE A 1 188 ? 11.153 4.743 -22.599 1.00 82.31 188 PHE A O 1
ATOM 1493 N N . GLU A 1 189 ? 10.542 3.469 -20.840 1.00 80.81 189 GLU A N 1
ATOM 1494 C CA . GLU A 1 189 ? 11.226 4.252 -19.812 1.00 80.81 189 GLU A CA 1
ATOM 1495 C C . GLU A 1 189 ? 12.532 3.589 -19.385 1.00 80.81 189 GLU A C 1
ATOM 1497 O O . GLU A 1 189 ? 13.587 4.224 -19.396 1.00 80.81 189 GLU A O 1
ATOM 1502 N N . ASP A 1 190 ? 12.490 2.290 -19.090 1.00 82.44 190 ASP A N 1
ATOM 1503 C CA . ASP A 1 190 ? 13.593 1.583 -18.435 1.00 82.44 190 ASP A CA 1
ATOM 1504 C C . ASP A 1 190 ? 14.829 1.409 -19.332 1.00 82.44 190 ASP A C 1
ATOM 1506 O O . ASP A 1 190 ? 15.897 1.072 -18.830 1.00 82.44 190 ASP A O 1
ATOM 1510 N N . VAL A 1 191 ? 14.706 1.639 -20.646 1.00 85.75 191 VAL A N 1
ATOM 1511 C CA . VAL A 1 191 ? 15.819 1.546 -21.614 1.00 85.75 191 VAL A CA 1
ATOM 1512 C C . VAL A 1 191 ? 16.391 2.909 -22.019 1.00 85.75 191 VAL A C 1
ATOM 1514 O O . VAL A 1 191 ? 17.319 2.973 -22.825 1.00 85.75 191 VAL A O 1
ATOM 1517 N N . ARG A 1 192 ? 15.846 4.022 -21.505 1.00 83.25 192 ARG A N 1
ATOM 1518 C CA . ARG A 1 192 ? 16.258 5.380 -21.917 1.00 83.25 192 ARG A CA 1
ATOM 1519 C C . ARG A 1 192 ? 17.701 5.723 -21.543 1.00 83.25 192 ARG A C 1
ATOM 1521 O O . ARG A 1 192 ? 18.294 6.599 -22.166 1.00 83.25 192 ARG A O 1
ATOM 1528 N N . ASN A 1 193 ? 18.252 5.073 -20.523 1.00 83.44 193 ASN A N 1
ATOM 1529 C CA . ASN A 1 193 ? 19.605 5.314 -20.016 1.00 83.44 193 ASN A CA 1
ATOM 1530 C C . ASN A 1 193 ? 20.692 4.439 -20.673 1.00 83.44 193 ASN A C 1
ATOM 1532 O O . ASN A 1 193 ? 21.864 4.620 -20.334 1.00 83.44 193 ASN A O 1
ATOM 1536 N N . GLY A 1 194 ? 20.324 3.604 -21.655 1.00 75.06 194 GLY A N 1
ATOM 1537 C CA . GLY A 1 194 ? 21.239 2.692 -22.357 1.00 75.06 194 GLY A CA 1
ATOM 1538 C C . GLY A 1 194 ? 21.721 1.524 -21.505 1.00 75.06 194 GLY A C 1
ATOM 1539 O O . GLY A 1 194 ? 22.623 0.816 -22.005 1.00 75.06 194 GLY A O 1
#

Radius of gyration: 18.34 Å; chains: 1; bounding box: 39×33×55 Å

Sequence (194 aa):
IQLLADLNLKKTPELLGLVEDDKDVEELISLPPDKVLLKWMNYHLKKAGYEKQVTNFSSDVKVREILFLDGEAYAYLLSALAPEVSGPSALATKDPTERANMVLEQAERLDCKRYLTPKDIVDGSPNLNLAFVAQIFQHRNGLTVTADTKTMSFAEMMTDDVQTSREERCFRLWINSLGIATYVNNIFEDVRNG

Foldseek 3Di:
DVLLVQQACLNCLLLCLLDDDPVVNVVLRQDRSLVSLQSLLQVLCVVLVNPDGDDAQFPVVPPDDDPQQLLQSLLSSLCSQPVVLRDPVLNVDPHSLVSLVSSQVSVVVLVQDDPDHSVCSNNRPRVVSSVSSSSCCVSTSVRDPPPDPVSVVVSVVPPDDPVVVVVQVVVLVVVCVVVDPDRGRGPVPPPPVD

pLDDT: mean 74.08, std 13.68, range [35.31, 93.44]

Organism: NCBI:txid97028

InterPro domains:
  IPR001715 Calponin homology domain [PF00307] (33-140)
  IPR001715 Calponin homology domain [PS50021] (31-141)
  IPR001715 Calponin homology domain [SM00033] (33-139)
  IPR036872 CH domain superfamily [G3DSA:1.10.418.10] (9-144)
  IPR036872 CH domain superfamily [G3DSA:1.10.418.10] (161-194)
  IPR036872 CH domain superfamily [SSF47576] (2-194)
  IPR039959 Fimbrin/Plastin [PTHR19961] (1-194)